Protein 6HAR (pdb70)

Solvent-accessible surface area: 12073 Å² total; per-residue (Å²): 2,12,43,36,100,53,2,123,116,37,61,12,29,19,3,0,1,0,14,58,78,65,9,4,0,1,0,0,0,20,32,88,65,4,0,0,0,0,1,9,0,58,58,118,200,2,50,0,52,0,3,9,20,27,20,136,73,132,105,58,52,20,33,76,15,89,20,60,75,30,46,104,24,107,149,45,66,143,122,71,10,42,21,0,0,0,0,0,24,2,70,56,74,4,93,78,52,92,76,0,29,59,14,68,51,5,107,50,71,24,60,58,55,28,107,7,42,0,0,1,0,0,11,35,76,51,196,46,79,76,67,14,58,71,6,45,2,5,72,0,28,6,20,59,63,72,62,0,113,77,10,3,106,87,119,27,37,124,6,4,4,0,0,2,37,45,115,15,37,76,3,0,2,8,25,0,0,0,0,0,0,16,6,133,47,41,0,12,0,0,0,3,8,0,75,20,6,10,130,154,77,90,4,0,0,0,2,34,0,82,60,11,45,106,43,1,143,87,12,44,72,84,32,112,180,38,29,71,65,147,41,80,51,16,34,0,1,0,17,36,78,67,52,41,29,24,84,116,117,45,110,8,25,89,28,14,31,0,11,1,52,31,32,177,0,21,13,76,48,75,136,114,0,71,84,74,16,73

Nearest PDB structures (foldseek):
  6bx8-assembly1_A  TM=1.001E+00  e=4.196E-43  Homo sapiens
  5tp0-assembly1_A  TM=9.978E-01  e=6.785E-43  Homo sapiens
  1h4w-assembly1_A  TM=9.993E-01  e=2.870E-42  Homo sapiens
  4wwy-assembly2_B  TM=9.985E-01  e=2.058E-40  Homo sapiens
  1z7k-assembly1_A  TM=9.973E-01  e=3.859E-38  Sus scrofa

Secondary structure (DSSP, 8-state):
-BS-EEPPTTS-TTEEEEESSSEEEEEEE-SSSEEEE-GGG--SS-EEEES-SBTT---S--EEEEEEEEEE-TT--TTT-TT--EEEEESSPPPPBTTB---BPPSSPPPTT-EEEEEES----SSS----SB-EEEEEEBPPHHHHHHHSTTT--TTEEEES-TTSS-B--TT-TT-EEEETTEEEEEEEE-SSSSBTTB-EEEEEGGGGHHHHHHHHHHT-/-GGGSPP---SB---EEEEEEETTTTEEEEEEE-SS---S--BSSHHHHHHHH-

Organism: Homo sapiens (NCBI:txid9606)

Foldseek 3Di:
DAQFAFDDQLPQQQKKFKDDPHTFEIWGAAFQWKIKFWLVPDDPWTWIKGLDFQQVDCPPPIDIFIFPDKAQDPPQDPVLRPRGMIMTTTPGTHDDDSRHDHFAADPDAFDFFFKKKAKFQAAHDLPDGDTGRGITIATWTWHDQVLVCVLPPPRADPFKTFIHDLQFRGAGAGSHGTTAIGTPRHGQWTFGDWDGTRDHSITTMTTGRVVCPVVVVVVVVVVD/DQLPDDWDLDDAQAFQWWWFRDPVVRAIDIDGNRPDDTGNRTGNDRVVSVVVRD

InterPro domains:
  IPR001254 Serine proteases, trypsin domain [PF00089] (28-243)
  IPR001254 Serine proteases, trypsin domain [PS50240] (28-248)
  IPR001254 Serine proteases, trypsin domain [SM00020] (27-243)
  IPR001254 Serine proteases, trypsin domain [cd00190] (28-246)
  IPR001314 Peptidase S1A, chymotrypsin family [PR00722] (53-68)
  IPR001314 Peptidase S1A, chymotrypsin family [PR00722] (107-121)
  IPR001314 Peptidase S1A, chymotrypsin family [PR00722] (197-209)
  IPR009003 Peptidase S1, PA clan [SSF50494] (25-248)
  IPR018114 Serine proteases, trypsin family, histidine active site [PS00134] (63-68)
  IPR050127 Serine Proteases (Peptidase S1 Family) [PTHR24264] (26-249)

B-factor: mean 19.93, std 8.16, range [8.81, 70.32]

Radius of gyration: 17.79 Å; Cα contacts (8 Å, |Δi|>4): 812; chains: 2; bounding box: 40×50×46 Å

Structure (mmCIF, N/CA/C/O backbone):
data_6HAR
#
_entry.id   6HAR
#
_cell.length_a   34.091
_cell.length_b   82.781
_cell.length_c   46.559
_cell.angle_alpha   90.00
_cell.angle_beta   93.63
_cell.angle_gamma   90.00
#
_symmetry.space_group_name_H-M   'P 1 21 1'
#
loop_
_entity.id
_entity.type
_entity.pdbx_description
1 polymer 'PRSS3 protein'
2 polymer 'Amyloid-beta A4 protein'
3 non-polymer 1,2-ETHANEDIOL
4 non-polymer 'CALCIUM ION'
5 water water
#
loop_
_atom_site.group_PDB
_atom_site.id
_atom_site.type_symbol
_atom_site.label_atom_id
_atom_site.label_alt_id
_atom_site.label_comp_id
_atom_site.label_asym_id
_atom_site.label_entity_id
_atom_site.label_seq_id
_atom_site.pdbx_PDB_ins_code
_atom_site.Cartn_x
_atom_site.Cartn_y
_atom_site.Cartn_z
_atom_site.occupancy
_atom_site.B_iso_or_equiv
_atom_site.auth_seq_id
_atom_site.auth_comp_id
_atom_site.auth_asym_id
_atom_site.auth_atom_id
_atom_site.pdbx_PDB_model_num
ATOM 1 N N . ILE A 1 1 ? 25.189 -16.934 -35.434 1.00 12.88 16 ILE A N 1
ATOM 2 C CA . ILE A 1 1 ? 26.448 -16.532 -36.055 1.00 13.48 16 ILE A CA 1
ATOM 3 C C . ILE A 1 1 ? 27.089 -17.755 -36.689 1.00 13.60 16 ILE A C 1
ATOM 4 O O . ILE A 1 1 ? 27.375 -18.732 -35.993 1.00 13.53 16 ILE A O 1
ATOM 9 N N . VAL A 1 2 ? 27.305 -17.703 -38.006 1.00 11.43 17 VAL A N 1
ATOM 10 C CA . VAL A 1 2 ? 27.963 -18.773 -38.747 1.00 12.74 17 VAL A CA 1
ATOM 11 C C . VAL A 1 2 ? 29.413 -18.358 -38.954 1.00 15.73 17 VAL A C 1
ATOM 12 O O . VAL A 1 2 ? 29.687 -17.232 -39.385 1.00 14.74 17 VAL A O 1
ATOM 16 N N . GLY A 1 3 ? 30.346 -19.254 -38.644 1.00 14.57 18 GLY A N 1
ATOM 17 C CA . GLY A 1 3 ? 31.736 -18.952 -38.920 1.00 14.24 18 GLY A CA 1
ATOM 18 C C . GLY A 1 3 ? 32.379 -18.020 -37.925 1.00 16.01 18 GLY A C 1
ATOM 19 O O . GLY A 1 3 ? 33.392 -17.392 -38.252 1.00 16.08 18 GLY A O 1
ATOM 20 N N . GLY A 1 4 ? 31.821 -17.911 -36.720 1.00 16.49 19 GLY A N 1
ATOM 21 C CA . GLY A 1 4 ? 32.370 -17.043 -35.698 1.00 15.04 19 GLY A CA 1
ATOM 22 C C . GLY A 1 4 ? 33.070 -17.792 -34.584 1.00 15.21 19 GLY A C 1
ATOM 23 O O . GLY A 1 4 ? 33.603 -18.885 -34.793 1.00 18.27 19 GLY A O 1
ATOM 24 N N . TYR A 1 5 ? 33.069 -17.208 -33.392 1.00 13.71 20 TYR A N 1
ATOM 25 C CA . TYR A 1 5 ? 33.763 -17.774 -32.248 1.00 12.83 20 TYR A CA 1
ATOM 26 C C . TYR A 1 5 ? 32.982 -17.399 -30.999 1.00 14.28 20 TYR A C 1
ATOM 27 O O . TYR A 1 5 ? 32.207 -16.442 -30.995 1.00 14.64 20 TYR A O 1
ATOM 36 N N . THR A 1 6 ? 33.185 -18.162 -29.936 1.00 14.96 21 THR A N 1
ATOM 37 C CA . THR A 1 6 ? 32.528 -17.841 -28.674 1.00 13.76 21 THR A CA 1
ATOM 38 C C . THR A 1 6 ? 33.141 -16.574 -28.087 1.00 15.51 21 THR A C 1
ATOM 39 O O . THR A 1 6 ? 34.357 -16.504 -27.871 1.00 17.60 21 THR A O 1
ATOM 43 N N . CYS A 1 7 ? 32.301 -15.569 -27.837 1.00 14.10 22 CYS A N 1
ATOM 44 C CA . CYS A 1 7 ? 32.784 -14.326 -27.260 1.00 15.55 22 CYS A CA 1
ATOM 45 C C . CYS A 1 7 ? 33.359 -14.591 -25.874 1.00 19.60 22 CYS A C 1
ATOM 46 O O . CYS A 1 7 ? 32.926 -15.499 -25.155 1.00 17.76 22 CYS A O 1
ATOM 49 N N . GLU A 1 8 ? 34.355 -13.794 -25.500 1.00 20.55 23 GLU A N 1
ATOM 50 C CA A GLU A 1 8 ? 34.835 -13.813 -24.128 0.59 21.75 23 GLU A CA 1
ATOM 51 C CA B GLU A 1 8 ? 34.830 -13.829 -24.126 0.41 22.13 23 GLU A CA 1
ATOM 52 C C . GLU A 1 8 ? 33.691 -13.438 -23.192 1.00 20.08 23 GLU A C 1
ATOM 53 O O . GLU A 1 8 ? 32.959 -12.481 -23.452 1.00 20.71 23 GLU A O 1
ATOM 64 N N A GLU A 1 9 ? 33.543 -14.193 -22.107 0.41 22.67 24 GLU A N 1
ATOM 65 N N B GLU A 1 9 ? 33.533 -14.202 -22.108 0.59 22.89 24 GLU A N 1
ATOM 66 C CA A GLU A 1 9 ? 32.377 -14.067 -21.237 0.41 21.69 24 GLU A CA 1
ATOM 67 C CA B GLU A 1 9 ? 32.367 -14.061 -21.239 0.59 21.25 24 GLU A CA 1
ATOM 68 C C A GLU A 1 9 ? 32.224 -12.645 -20.703 0.41 19.71 24 GLU A C 1
ATOM 69 C C B GLU A 1 9 ? 32.227 -12.637 -20.716 0.59 19.19 24 GLU A C 1
ATOM 70 O O A GLU A 1 9 ? 33.146 -12.097 -20.091 0.41 22.73 24 GLU A O 1
ATOM 71 O O B GLU A 1 9 ? 33.156 -12.080 -20.125 0.59 23.31 24 GLU A O 1
ATOM 82 N N . ASN A 1 10 ? 31.050 -12.054 -20.943 1.00 18.63 25 ASN A N 1
ATOM 83 C CA . ASN A 1 10 ? 30.689 -10.710 -20.472 1.00 18.58 25 ASN A CA 1
ATOM 84 C C . ASN A 1 10 ? 31.539 -9.593 -21.082 1.00 20.12 25 ASN A C 1
ATOM 85 O O . ASN A 1 10 ? 31.554 -8.469 -20.566 1.00 19.31 25 ASN A O 1
ATOM 90 N N . SER A 1 11 ? 32.224 -9.860 -22.193 1.00 15.32 26 SER A N 1
ATOM 91 C CA . SER A 1 11 ? 33.058 -8.845 -22.824 1.00 17.05 26 SER A CA 1
ATOM 92 C C . SER A 1 11 ? 32.279 -7.945 -23.777 1.00 14.00 26 SER A C 1
ATOM 93 O O . SER A 1 11 ? 32.837 -6.956 -24.274 1.00 16.97 26 SER A O 1
ATOM 96 N N . LEU A 1 12 ? 31.011 -8.261 -24.041 1.00 15.56 27 LEU A N 1
ATOM 97 C CA . LEU A 1 12 ? 30.105 -7.397 -24.796 1.00 13.65 27 LEU A CA 1
ATOM 98 C C . LEU A 1 12 ? 28.957 -7.016 -23.864 1.00 13.79 27 LEU A C 1
ATOM 99 O O . LEU A 1 12 ? 27.834 -7.526 -24.001 1.00 16.47 27 LEU A O 1
ATOM 104 N N . PRO A 1 13 ? 29.208 -6.142 -22.881 1.00 14.69 28 PRO A N 1
ATOM 105 C CA . PRO A 1 13 ? 28.196 -5.899 -21.837 1.00 13.81 28 PRO A CA 1
ATOM 106 C C . PRO A 1 13 ? 26.957 -5.174 -22.330 1.00 11.42 28 PRO A C 1
ATOM 107 O O . PRO A 1 13 ? 25.983 -5.061 -21.569 1.00 13.89 28 PRO A O 1
ATOM 111 N N . TYR A 1 14 ? 26.969 -4.689 -23.575 1.00 11.20 29 TYR A N 1
ATOM 112 C CA . TYR A 1 14 ? 25.801 -4.076 -24.190 1.00 12.33 29 TYR A CA 1
ATOM 113 C C . TYR A 1 14 ? 24.874 -5.089 -24.851 1.00 12.21 29 TYR A C 1
ATOM 114 O O . TYR A 1 14 ? 23.772 -4.717 -25.251 1.00 13.03 29 TYR A O 1
ATOM 123 N N . GLN A 1 15 ? 25.284 -6.348 -24.976 1.00 11.29 30 GLN A N 1
ATOM 124 C CA . GLN A 1 15 ? 24.454 -7.333 -25.657 1.00 11.44 30 GLN A CA 1
ATOM 125 C C . GLN A 1 15 ? 23.339 -7.779 -24.726 1.00 12.76 30 GLN A C 1
ATOM 126 O O . GLN A 1 15 ? 23.599 -8.172 -23.587 1.00 14.39 30 GLN A O 1
ATOM 132 N N . VAL A 1 16 ? 22.101 -7.743 -25.212 1.00 11.46 31 VAL A N 1
ATOM 133 C CA . VAL A 1 16 ? 21.004 -8.297 -24.435 1.00 13.26 31 VAL A CA 1
ATOM 134 C C . VAL A 1 16 ? 20.320 -9.417 -25.201 1.00 10.78 31 VAL A C 1
ATOM 135 O O . VAL A 1 16 ? 20.466 -9.571 -26.418 1.00 12.34 31 VAL A O 1
ATOM 139 N N . SER A 1 17 ? 19.605 -10.236 -24.441 1.00 12.95 32 SER A N 1
ATOM 140 C CA . SER A 1 17 ? 18.751 -11.290 -24.964 1.00 12.16 32 SER A CA 1
ATOM 141 C C . SER A 1 17 ? 17.304 -10.868 -24.763 1.00 13.99 32 SER A C 1
ATOM 142 O O . SER A 1 17 ? 16.943 -10.373 -23.688 1.00 14.97 32 SER A O 1
ATOM 145 N N . LEU A 1 18 ? 16.487 -11.037 -25.796 1.00 11.65 33 LEU A N 1
ATOM 146 C CA . LEU A 1 18 ? 15.049 -10.839 -25.679 1.00 13.33 33 LEU A CA 1
ATOM 147 C C . LEU A 1 18 ? 14.393 -12.204 -25.504 1.00 18.65 33 LEU A C 1
ATOM 148 O O . LEU A 1 18 ? 14.622 -13.114 -26.308 1.00 14.47 33 LEU A O 1
ATOM 153 N N . ASN A 1 19 ? 13.589 -12.345 -24.450 1.00 13.43 34 ASN A N 1
ATOM 154 C CA . ASN A 1 19 ? 13.087 -13.646 -24.023 1.00 13.02 34 ASN A CA 1
ATOM 155 C C . ASN A 1 19 ? 11.579 -13.569 -23.837 1.00 16.58 34 ASN A C 1
ATOM 156 O O . ASN A 1 19 ? 11.078 -12.663 -23.162 1.00 17.73 34 ASN A O 1
ATOM 161 N N . SER A 1 20 ? 10.858 -14.516 -24.427 1.00 16.35 37 SER A N 1
ATOM 162 C CA . SER A 1 20 ? 9.419 -14.643 -24.206 1.00 17.17 37 SER A CA 1
ATOM 163 C C . SER A 1 20 ? 9.054 -16.091 -23.904 1.00 27.11 37 SER A C 1
ATOM 164 O O . SER A 1 20 ? 8.149 -16.675 -24.499 1.00 39.08 37 SER A O 1
ATOM 167 N N . GLY A 1 21 ? 9.755 -16.679 -22.934 1.00 26.61 38 GLY A N 1
ATOM 168 C CA . GLY A 1 21 ? 9.747 -18.098 -22.689 1.00 27.76 38 GLY A CA 1
ATOM 169 C C . GLY A 1 21 ? 10.962 -18.798 -23.263 1.00 28.47 38 GLY A C 1
ATOM 170 O O . GLY A 1 21 ? 11.381 -19.835 -22.737 1.00 33.62 38 GLY A O 1
ATOM 171 N N . SER A 1 22 ? 11.526 -18.250 -24.338 1.00 21.61 39 SER A N 1
ATOM 172 C CA . SER A 1 22 ? 12.809 -18.676 -24.866 1.00 21.86 39 SER A CA 1
ATOM 173 C C . SER A 1 22 ? 13.460 -17.463 -25.510 1.00 15.96 39 SER A C 1
ATOM 174 O O . SER A 1 22 ? 12.802 -16.454 -25.784 1.00 16.39 39 SER A O 1
ATOM 177 N N . HIS A 1 23 ? 14.768 -17.555 -25.709 1.00 16.10 40 HIS A N 1
ATOM 178 C CA . HIS A 1 23 ? 15.489 -16.493 -26.390 1.00 15.40 40 HIS A CA 1
ATOM 179 C C . HIS A 1 23 ? 15.057 -16.475 -27.852 1.00 17.07 40 HIS A C 1
ATOM 180 O O . HIS A 1 23 ? 15.125 -17.497 -28.538 1.00 16.95 40 HIS A O 1
ATOM 187 N N . PHE A 1 24 ? 14.601 -15.322 -28.333 1.00 13.47 41 PHE A N 1
ATOM 188 C CA . PHE A 1 24 ? 14.153 -15.236 -29.717 1.00 14.35 41 PHE A CA 1
ATOM 189 C C . PHE A 1 24 ? 14.829 -14.154 -30.535 1.00 14.95 41 PHE A C 1
ATOM 190 O O . PHE A 1 24 ? 14.735 -14.205 -31.765 1.00 15.34 41 PHE A O 1
ATOM 198 N N . CYS A 1 25 ? 15.507 -13.193 -29.911 1.00 12.10 42 CYS A N 1
ATOM 199 C CA . CYS A 1 25 ? 16.140 -12.101 -30.634 1.00 12.26 42 CYS A CA 1
ATOM 200 C C . CYS A 1 25 ? 17.173 -11.475 -29.715 1.00 12.29 42 CYS A C 1
ATOM 201 O O . CYS A 1 25 ? 17.102 -11.616 -28.492 1.00 13.27 42 CYS A O 1
ATOM 204 N N . GLY A 1 26 ? 18.118 -10.761 -30.325 1.00 9.53 43 GLY A N 1
ATOM 205 C CA . GLY A 1 26 ? 19.070 -9.956 -29.588 1.00 12.12 43 GLY A CA 1
ATOM 206 C C . GLY A 1 26 ? 18.627 -8.506 -29.467 1.00 13.56 43 GLY A C 1
ATOM 207 O O . GLY A 1 26 ? 17.574 -8.098 -29.952 1.00 12.39 43 GLY A O 1
ATOM 208 N N . GLY A 1 27 ? 19.468 -7.724 -28.802 1.00 12.59 44 GLY A N 1
ATOM 209 C CA . GLY A 1 27 ? 19.244 -6.299 -28.639 1.00 8.81 44 GLY A CA 1
ATOM 210 C C . GLY A 1 27 ? 20.509 -5.665 -28.105 1.00 10.97 44 GLY A C 1
ATOM 211 O O . GLY A 1 27 ? 21.470 -6.353 -27.753 1.00 12.64 44 GLY A O 1
ATOM 212 N N . SER A 1 28 ? 20.500 -4.335 -28.044 1.00 11.49 45 SER A N 1
ATOM 213 C CA . SER A 1 28 ? 21.646 -3.575 -27.551 1.00 11.73 45 SER A CA 1
ATOM 214 C C . SER A 1 28 ? 21.174 -2.569 -26.510 1.00 9.75 45 SER A C 1
ATOM 215 O O . SER A 1 28 ? 20.224 -1.820 -26.759 1.00 11.48 45 SER A O 1
ATOM 218 N N . LEU A 1 29 ? 21.849 -2.516 -25.363 1.00 10.40 46 LEU A N 1
ATOM 219 C CA . LEU A 1 29 ? 21.496 -1.538 -24.341 1.00 10.52 46 LEU A CA 1
ATOM 220 C C . LEU A 1 29 ? 22.108 -0.185 -24.716 1.00 11.29 46 LEU A C 1
ATOM 221 O O . LEU A 1 29 ? 23.333 -0.059 -24.816 1.00 12.47 46 LEU A O 1
ATOM 226 N N . ILE A 1 30 ? 21.266 0.830 -24.922 1.00 11.47 47 ILE A N 1
ATOM 227 C CA . ILE A 1 30 ? 21.754 2.154 -25.307 1.00 12.42 47 ILE A CA 1
ATOM 228 C C . ILE A 1 30 ? 21.615 3.204 -24.215 1.00 14.36 47 ILE A C 1
ATOM 229 O O . ILE A 1 30 ? 22.242 4.273 -24.319 1.00 18.08 47 ILE A O 1
ATOM 234 N N . SER A 1 31 ? 20.848 2.935 -23.169 1.00 13.37 48 SER A N 1
ATOM 235 C CA . SER A 1 31 ? 20.809 3.781 -21.989 1.00 14.24 48 SER A CA 1
ATOM 236 C C . SER A 1 31 ? 20.370 2.892 -20.838 1.00 16.50 48 SER A C 1
ATOM 237 O O . SER A 1 31 ? 20.066 1.712 -21.030 1.00 17.82 48 SER A O 1
ATOM 240 N N . GLU A 1 32 ? 20.319 3.459 -19.637 1.00 16.34 49 GLU A N 1
ATOM 241 C CA . GLU A 1 32 ? 19.914 2.650 -18.489 1.00 16.78 49 GLU A CA 1
ATOM 242 C C . GLU A 1 32 ? 18.511 2.091 -18.659 1.00 16.65 49 GLU A C 1
ATOM 243 O O . GLU A 1 32 ? 18.201 1.027 -18.119 1.00 18.90 49 GLU A O 1
ATOM 249 N N . GLN A 1 33 ? 17.657 2.766 -19.426 1.00 14.03 50 GLN A N 1
ATOM 250 C CA . GLN A 1 33 ? 16.269 2.353 -19.534 1.00 17.04 50 GLN A CA 1
ATOM 251 C C . GLN A 1 33 ? 15.859 1.836 -20.904 1.00 16.36 50 GLN A C 1
ATOM 252 O O . GLN A 1 33 ? 14.716 1.395 -21.043 1.00 15.42 50 GLN A O 1
ATOM 258 N N . TRP A 1 34 ? 16.726 1.885 -21.920 1.00 13.80 51 TRP A N 1
ATOM 259 C CA . TRP A 1 34 ? 16.286 1.619 -23.286 1.00 11.94 51 TRP A CA 1
ATOM 260 C C . TRP A 1 34 ? 17.197 0.650 -24.027 1.00 12.26 51 TRP A C 1
ATOM 261 O O . TRP A 1 34 ? 18.428 0.732 -23.945 1.00 11.68 51 TRP A O 1
ATOM 272 N N . VAL A 1 35 ? 16.568 -0.223 -24.812 1.00 11.32 52 VAL A N 1
ATOM 273 C CA . VAL A 1 35 ? 17.241 -1.220 -25.633 1.00 11.14 52 VAL A CA 1
ATOM 274 C C . VAL A 1 35 ? 16.800 -1.014 -27.078 1.00 11.23 52 VAL A C 1
ATOM 275 O O . VAL A 1 35 ? 15.634 -0.694 -27.336 1.00 13.68 52 VAL A O 1
ATOM 279 N N A VAL A 1 36 ? 17.752 -1.162 -28.021 0.59 10.92 53 VAL A N 1
ATOM 280 N N B VAL A 1 36 ? 17.719 -1.187 -28.019 0.41 11.64 53 VAL A N 1
ATOM 281 C CA A VAL A 1 36 ? 17.484 -1.136 -29.461 0.59 12.49 53 VAL A CA 1
ATOM 282 C CA B VAL A 1 36 ? 17.379 -1.118 -29.434 0.41 12.72 53 VAL A CA 1
ATOM 283 C C A VAL A 1 36 ? 17.436 -2.569 -29.975 0.59 14.57 53 VAL A C 1
ATOM 284 C C B VAL A 1 36 ? 17.465 -2.516 -30.034 0.41 14.14 53 VAL A C 1
ATOM 285 O O A VAL A 1 36 ? 18.287 -3.396 -29.623 0.59 12.08 53 VAL A O 1
ATOM 286 O O B VAL A 1 36 ? 18.413 -3.267 -29.774 0.41 11.89 53 VAL A O 1
ATOM 293 N N . SER A 1 37 ? 16.458 -2.867 -30.828 1.00 10.74 54 SER A N 1
ATOM 294 C CA . SER A 1 37 ? 16.362 -4.186 -31.448 1.00 12.83 54 SER A CA 1
ATOM 295 C C . SER A 1 37 ? 15.776 -3.995 -32.844 1.00 11.63 54 SER A C 1
ATOM 296 O O . SER A 1 37 ? 15.746 -2.881 -33.366 1.00 10.83 54 SER A O 1
ATOM 299 N N . ALA A 1 38 ? 15.325 -5.090 -33.461 1.00 12.88 55 ALA A N 1
ATOM 300 C CA . ALA A 1 38 ? 14.721 -5.067 -34.787 1.00 11.54 55 ALA A CA 1
ATOM 301 C C . ALA A 1 38 ? 13.205 -5.045 -34.638 1.00 12.43 55 ALA A C 1
ATOM 302 O O . ALA A 1 38 ? 12.660 -5.692 -33.743 1.00 13.06 55 ALA A O 1
ATOM 304 N N . ALA A 1 39 ? 12.532 -4.290 -35.518 1.00 12.84 56 ALA A N 1
ATOM 305 C CA . ALA A 1 39 ? 11.071 -4.252 -35.489 1.00 13.93 56 ALA A CA 1
ATOM 306 C C . ALA A 1 39 ? 10.461 -5.618 -35.772 1.00 14.28 56 ALA A C 1
ATOM 307 O O . ALA A 1 39 ? 9.391 -5.941 -35.241 1.00 14.79 56 ALA A O 1
ATOM 309 N N . HIS A 1 40 ? 11.110 -6.437 -36.600 1.00 13.42 57 HIS A N 1
ATOM 310 C CA . HIS A 1 40 ? 10.529 -7.754 -36.853 1.00 15.12 57 HIS A CA 1
ATOM 311 C C . HIS A 1 40 ? 10.625 -8.691 -35.650 1.00 15.89 57 HIS A C 1
ATOM 312 O O . HIS A 1 40 ? 10.006 -9.758 -35.674 1.00 17.05 57 HIS A O 1
ATOM 319 N N . CYS A 1 41 ? 11.368 -8.316 -34.606 1.00 13.43 58 CYS A N 1
ATOM 320 C CA . CYS A 1 41 ? 11.396 -9.037 -33.335 1.00 11.78 58 CYS A CA 1
ATOM 321 C C . CYS A 1 41 ? 10.259 -8.664 -32.397 1.00 13.08 58 CYS A C 1
ATOM 322 O O . CYS A 1 41 ? 10.274 -9.107 -31.245 1.00 14.42 58 CYS A O 1
ATOM 325 N N . TYR A 1 42 ? 9.296 -7.865 -32.844 1.00 15.13 59 TYR A N 1
ATOM 326 C CA . TYR A 1 42 ? 8.242 -7.406 -31.948 1.00 15.74 59 TYR A CA 1
ATOM 327 C C . TYR A 1 42 ? 7.456 -8.571 -31.362 1.00 12.70 59 TYR A C 1
ATOM 328 O O . TYR A 1 42 ? 7.023 -9.473 -32.090 1.00 14.60 59 TYR A O 1
ATOM 337 N N . LYS A 1 43 ? 7.244 -8.517 -30.043 1.00 12.87 60 LYS A N 1
ATOM 338 C CA . LYS A 1 43 ? 6.220 -9.286 -29.350 1.00 14.17 60 LYS A CA 1
ATOM 339 C C . LYS A 1 43 ? 5.539 -8.342 -28.369 1.00 13.10 60 LYS A C 1
ATOM 340 O O . LYS A 1 43 ? 6.118 -7.335 -27.960 1.00 16.08 60 LYS A O 1
ATOM 346 N N . THR A 1 44 ? 4.305 -8.677 -27.979 1.00 14.47 61 THR A N 1
ATOM 347 C CA . THR A 1 44 ? 3.562 -7.792 -27.086 1.00 14.56 61 THR A CA 1
ATOM 348 C C . THR A 1 44 ? 4.107 -7.806 -25.667 1.00 17.93 61 THR A C 1
ATOM 349 O O . THR A 1 44 ? 3.836 -6.873 -24.902 1.00 21.07 61 THR A O 1
ATOM 353 N N . ARG A 1 45 ? 4.861 -8.836 -25.298 1.00 14.91 62 ARG A N 1
ATOM 354 C CA . ARG A 1 45 ? 5.456 -8.932 -23.970 1.00 15.77 62 ARG A CA 1
ATOM 355 C C . ARG A 1 45 ? 6.850 -9.520 -24.140 1.00 15.12 62 ARG A C 1
ATOM 356 O O . ARG A 1 45 ? 7.015 -10.536 -24.825 1.00 17.72 62 ARG A O 1
ATOM 364 N N . ILE A 1 46 ? 7.852 -8.887 -23.526 1.00 14.54 63 ILE A N 1
ATOM 365 C CA . ILE A 1 46 ? 9.248 -9.294 -23.681 1.00 13.63 63 ILE A CA 1
ATOM 366 C C . ILE A 1 46 ? 9.942 -9.146 -22.342 1.00 15.60 63 ILE A C 1
ATOM 367 O O . ILE A 1 46 ? 9.808 -8.109 -21.687 1.00 16.36 63 ILE A O 1
ATOM 372 N N . GLN A 1 47 ? 10.692 -10.168 -21.940 1.00 13.84 64 GLN A N 1
ATOM 373 C CA . GLN A 1 47 ? 11.611 -10.045 -20.818 1.00 14.64 64 GLN A CA 1
ATOM 374 C C . GLN A 1 47 ? 13.002 -9.783 -21.375 1.00 17.43 64 GLN A C 1
ATOM 375 O O . GLN A 1 47 ? 13.479 -10.528 -22.240 1.00 16.39 64 GLN A O 1
ATOM 381 N N . VAL A 1 48 ? 13.641 -8.717 -20.904 1.00 13.53 65 VAL A N 1
ATOM 382 C CA . VAL A 1 48 ? 14.999 -8.395 -21.329 1.00 13.35 65 VAL A CA 1
ATOM 383 C C . VAL A 1 48 ? 15.974 -9.040 -20.357 1.00 13.64 65 VAL A C 1
ATOM 384 O O . VAL A 1 48 ? 15.812 -8.937 -19.136 1.00 13.61 65 VAL A O 1
ATOM 388 N N . ARG A 1 49 ? 16.970 -9.731 -20.895 1.00 13.82 66 ARG A N 1
ATOM 389 C CA . ARG A 1 49 ? 17.965 -10.411 -20.080 1.00 13.87 66 ARG A CA 1
ATOM 390 C C . ARG A 1 49 ? 19.316 -9.798 -20.407 1.00 13.68 66 ARG A C 1
ATOM 391 O O . ARG A 1 49 ? 19.808 -9.910 -21.536 1.00 13.98 66 ARG A O 1
ATOM 399 N N . LEU A 1 50 ? 19.878 -9.106 -19.433 1.00 12.22 67 LEU A N 1
ATOM 400 C CA . LEU A 1 50 ? 21.156 -8.433 -19.541 1.00 12.89 67 LEU A CA 1
ATOM 401 C C . LEU A 1 50 ? 22.202 -9.208 -18.751 1.00 16.11 67 LEU A C 1
ATOM 402 O O . LEU A 1 50 ? 21.893 -9.975 -17.827 1.00 15.03 67 LEU A O 1
ATOM 407 N N . GLY A 1 51 ? 23.459 -8.989 -19.118 1.00 14.63 69 GLY A N 1
ATOM 408 C CA . GLY A 1 51 ? 24.553 -9.652 -18.441 1.00 13.04 69 GLY A CA 1
ATOM 409 C C . GLY A 1 51 ? 24.711 -11.107 -18.802 1.00 15.61 69 GLY A C 1
ATOM 410 O O . GLY A 1 51 ? 25.419 -11.832 -18.096 1.00 15.91 69 GLY A O 1
ATOM 411 N N . GLU A 1 52 ? 24.095 -11.548 -19.898 1.00 15.15 70 GLU A N 1
ATOM 412 C CA . GLU A 1 52 ? 24.083 -12.957 -20.261 1.00 14.30 70 GLU A CA 1
ATOM 413 C C .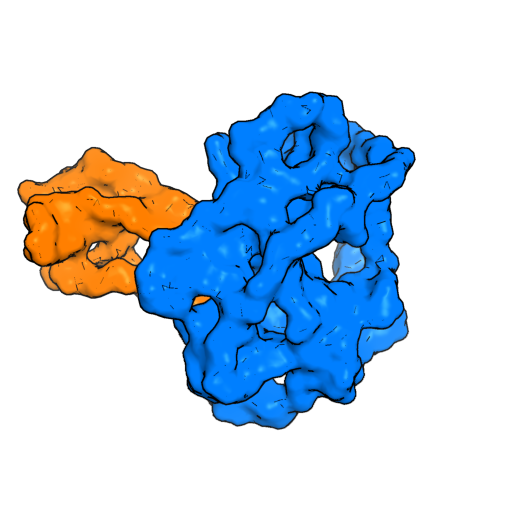 GLU A 1 52 ? 25.364 -13.376 -20.960 1.00 17.14 70 GLU A C 1
ATOM 414 O O . GLU A 1 52 ? 25.981 -12.610 -21.706 1.00 18.83 70 GLU A O 1
ATOM 420 N N . HIS A 1 53 ? 25.763 -14.616 -20.711 1.00 18.45 71 HIS A N 1
ATOM 421 C CA . HIS A 1 53 ? 26.680 -15.302 -21.608 1.00 17.38 71 HIS A CA 1
ATOM 422 C C . HIS A 1 53 ? 26.091 -16.617 -22.075 1.00 18.95 71 HIS A C 1
ATOM 423 O O . HIS A 1 53 ? 25.894 -16.811 -23.284 1.00 16.27 71 HIS A O 1
ATO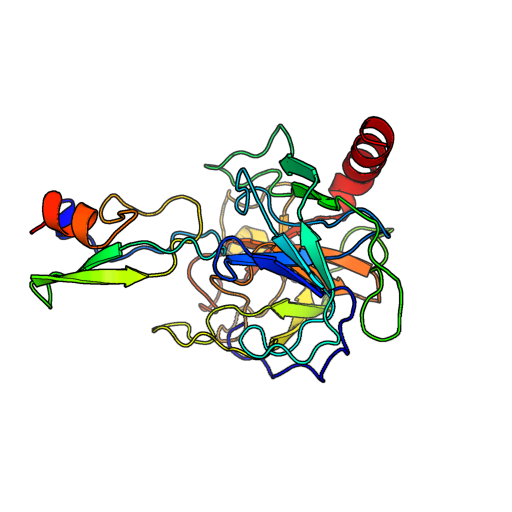M 430 N N . ASN A 1 54 ? 25.783 -17.524 -21.152 1.00 15.51 72 ASN A N 1
ATOM 431 C CA . ASN A 1 54 ? 25.085 -18.764 -21.460 1.00 17.61 72 ASN A CA 1
ATOM 432 C C . ASN A 1 54 ? 23.604 -18.553 -21.149 1.00 19.72 72 ASN A C 1
ATOM 433 O O . ASN A 1 54 ? 23.223 -18.376 -19.984 1.00 17.40 72 ASN A O 1
ATOM 438 N N . ILE A 1 55 ? 22.765 -18.566 -22.189 1.00 19.39 73 ILE A N 1
ATOM 439 C CA . ILE A 1 55 ? 21.344 -18.296 -21.986 1.00 16.27 73 ILE A CA 1
ATOM 440 C C . ILE A 1 55 ? 20.616 -19.429 -21.291 1.00 19.01 73 ILE A C 1
ATOM 441 O O . ILE A 1 55 ? 19.472 -19.241 -20.872 1.00 19.92 73 ILE A O 1
ATOM 446 N N . LYS A 1 56 ? 21.239 -20.600 -21.166 1.00 18.11 74 LYS A N 1
ATOM 447 C CA . LYS A 1 56 ? 20.592 -21.735 -20.519 1.00 22.30 74 LYS A CA 1
ATOM 448 C C . LYS A 1 56 ? 21.013 -21.938 -19.072 1.00 27.49 74 LYS A C 1
ATOM 449 O O . LYS A 1 56 ? 20.445 -22.803 -18.403 1.00 27.00 74 LYS A O 1
ATOM 455 N N . VAL A 1 57 ? 21.990 -21.181 -18.580 1.00 22.46 75 VAL A N 1
ATOM 456 C CA . VAL A 1 57 ? 22.540 -21.364 -17.242 1.00 23.70 75 VAL A CA 1
ATOM 457 C C . VAL A 1 57 ? 22.342 -20.064 -16.478 1.00 22.22 75 VAL A C 1
ATOM 458 O O . VAL A 1 57 ? 22.833 -19.009 -16.897 1.00 21.83 75 VAL A O 1
ATOM 462 N N . LEU A 1 58 ? 21.622 -20.138 -15.366 1.00 24.99 76 LEU A N 1
ATOM 463 C CA . LEU A 1 58 ? 21.393 -18.976 -14.516 1.00 31.41 76 LEU A CA 1
ATOM 464 C C . LEU A 1 58 ? 22.578 -18.876 -13.567 1.00 33.05 76 LEU A C 1
ATOM 465 O O . LEU A 1 58 ? 22.611 -19.537 -12.528 1.00 35.53 76 LEU A O 1
ATOM 470 N N . GLU A 1 59 ? 23.570 -18.062 -13.930 1.00 28.53 77 GLU A N 1
ATOM 471 C CA A GLU A 1 59 ? 24.716 -17.874 -13.047 0.57 37.01 77 GLU A CA 1
ATOM 472 C CA B GLU A 1 59 ? 24.715 -17.879 -13.044 0.43 36.74 77 GLU A CA 1
ATOM 473 C C . GLU A 1 59 ? 24.358 -17.014 -11.841 1.00 37.78 77 GLU A C 1
ATOM 474 O O . GLU A 1 59 ? 24.897 -17.225 -10.746 1.00 41.36 77 GLU A O 1
ATOM 485 N N . GLY A 1 60 ? 23.448 -16.055 -12.015 1.00 34.81 78 GLY A N 1
ATOM 486 C CA . GLY A 1 60 ? 23.050 -15.140 -10.964 1.00 34.05 78 GLY A CA 1
ATOM 487 C C . GLY A 1 60 ? 23.563 -13.727 -11.142 1.00 36.29 78 GLY A C 1
ATOM 488 O O . GLY A 1 60 ? 23.125 -12.830 -10.408 1.00 37.92 78 GLY A O 1
ATOM 489 N N . ASN A 1 61 ? 24.476 -13.500 -12.088 1.00 34.05 79 ASN A N 1
ATOM 490 C CA . ASN A 1 61 ? 24.982 -12.171 -12.397 1.00 38.18 79 ASN A CA 1
ATOM 491 C C . ASN A 1 61 ? 24.258 -11.520 -13.576 1.00 29.69 79 ASN A C 1
ATOM 492 O O . ASN A 1 61 ? 24.693 -10.471 -14.061 1.00 26.77 79 ASN A O 1
ATOM 497 N N . GLU A 1 62 ? 23.177 -12.130 -14.055 1.00 23.70 80 GLU A N 1
ATOM 498 C CA . GLU A 1 62 ? 22.296 -11.529 -15.037 1.00 20.95 80 GLU A CA 1
ATOM 499 C C . GLU A 1 62 ? 21.342 -10.557 -14.350 1.00 19.79 80 GLU A C 1
ATOM 500 O O . GLU A 1 62 ? 21.191 -10.553 -13.129 1.00 22.11 80 GLU A O 1
ATOM 506 N N . GLN A 1 63 ? 20.700 -9.719 -15.155 1.00 14.83 81 GLN A N 1
ATOM 507 C CA . GLN A 1 63 ? 19.589 -8.885 -14.715 1.00 15.24 81 GLN A CA 1
ATOM 508 C C . GLN A 1 63 ? 18.436 -9.181 -15.657 1.00 14.16 81 GLN A C 1
ATOM 509 O O . GLN A 1 63 ? 18.545 -8.925 -16.860 1.00 13.96 81 GLN A O 1
ATOM 515 N N . PHE A 1 64 ? 17.360 -9.750 -15.123 1.00 15.21 82 PHE A N 1
ATOM 516 C CA . PHE A 1 64 ? 16.157 -10.020 -15.908 1.00 17.23 82 PHE A CA 1
ATOM 517 C C . PHE A 1 64 ? 15.171 -8.891 -15.624 1.00 16.40 82 PHE A C 1
ATOM 518 O O . PHE A 1 64 ? 14.765 -8.701 -14.471 1.00 18.86 82 PHE A O 1
ATOM 526 N N . ILE A 1 65 ? 14.780 -8.151 -16.667 1.00 14.53 83 ILE A N 1
ATOM 527 C CA . ILE A 1 65 ? 13.917 -6.983 -16.493 1.00 15.93 83 ILE A CA 1
ATOM 528 C C . ILE A 1 65 ? 12.824 -7.021 -17.555 1.00 14.61 83 ILE A C 1
ATOM 529 O O . ILE A 1 65 ? 13.122 -7.107 -18.756 1.00 14.55 83 ILE A O 1
ATOM 534 N N . ASN A 1 66 ? 11.562 -6.973 -17.121 1.00 16.01 84 ASN A N 1
ATOM 535 C CA . ASN A 1 66 ? 10.459 -6.980 -18.074 1.00 18.31 84 ASN A CA 1
ATOM 536 C C . ASN A 1 66 ? 10.394 -5.663 -18.837 1.00 20.13 84 ASN A C 1
ATOM 537 O O . ASN A 1 66 ? 10.708 -4.596 -18.306 1.00 22.23 84 ASN A O 1
ATOM 542 N N . ALA A 1 67 ? 9.985 -5.747 -20.102 1.00 18.42 85 ALA A N 1
ATOM 543 C CA . ALA A 1 67 ? 9.809 -4.550 -20.914 1.00 16.43 85 ALA A CA 1
ATOM 544 C C . ALA A 1 67 ? 8.528 -3.839 -20.497 1.00 18.91 85 ALA A C 1
ATOM 545 O O . ALA A 1 67 ? 7.473 -4.467 -20.367 1.00 25.56 85 ALA A O 1
ATOM 547 N N . ALA A 1 68 ? 8.623 -2.527 -20.279 1.00 16.81 86 ALA A N 1
ATOM 548 C CA . ALA A 1 68 ? 7.449 -1.715 -19.995 1.00 15.41 86 ALA A CA 1
ATOM 549 C C . ALA A 1 68 ? 6.837 -1.138 -21.260 1.00 14.26 86 ALA A C 1
ATOM 550 O O . ALA A 1 68 ? 5.615 -0.948 -21.318 1.00 19.79 86 ALA A O 1
ATOM 552 N N . LYS A 1 69 ? 7.659 -0.839 -22.260 1.00 15.82 87 LYS A N 1
ATOM 553 C CA . LYS A 1 69 ? 7.181 -0.337 -23.541 1.00 18.34 87 LYS A CA 1
ATOM 554 C C . LYS A 1 69 ? 7.928 -1.063 -24.644 1.00 18.43 87 LYS A C 1
ATOM 555 O O . LYS A 1 69 ? 9.117 -1.362 -24.506 1.00 16.13 87 LYS A O 1
ATOM 561 N N . ILE A 1 70 ? 7.225 -1.375 -25.729 1.00 15.20 88 ILE A N 1
ATOM 562 C CA . ILE A 1 70 ? 7.815 -2.053 -26.876 1.00 15.36 88 ILE A CA 1
ATOM 563 C C . ILE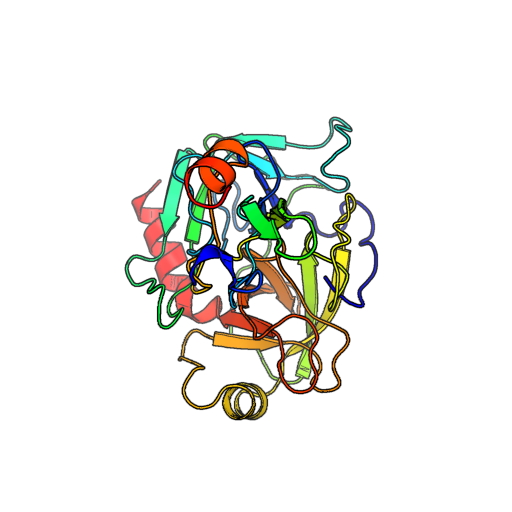 A 1 70 ? 7.313 -1.296 -28.095 1.00 14.21 88 ILE A C 1
ATOM 564 O O . ILE A 1 70 ? 6.113 -1.325 -28.393 1.00 15.91 88 ILE A O 1
ATOM 569 N N . ILE A 1 71 ? 8.209 -0.576 -28.767 1.00 15.00 89 ILE A N 1
ATOM 570 C CA . ILE A 1 71 ? 7.820 0.399 -29.785 1.00 16.86 89 ILE A CA 1
ATOM 571 C C . ILE A 1 71 ? 8.560 0.090 -31.082 1.00 15.54 89 ILE A C 1
ATOM 572 O O . ILE A 1 71 ? 9.746 0.414 -31.216 1.00 14.84 89 ILE A O 1
ATOM 577 N N . ARG A 1 72 ? 7.867 -0.517 -32.042 1.00 14.38 90 ARG A N 1
ATOM 578 C CA . ARG A 1 72 ? 8.416 -0.641 -33.386 1.00 15.19 90 ARG A CA 1
ATOM 579 C C . ARG A 1 72 ? 8.446 0.722 -34.058 1.00 14.87 90 ARG A C 1
ATOM 580 O O . ARG A 1 72 ? 7.600 1.586 -33.796 1.00 18.21 90 ARG A O 1
ATOM 588 N N . HIS A 1 73 ? 9.407 0.910 -34.960 1.00 15.91 91 HIS A N 1
ATOM 589 C CA . HIS A 1 73 ? 9.345 2.088 -35.810 1.00 15.17 91 HIS A CA 1
ATOM 590 C C . HIS A 1 73 ? 7.989 2.092 -36.508 1.00 15.85 91 HIS A C 1
ATOM 591 O O . HIS A 1 73 ? 7.571 1.054 -37.038 1.00 18.24 91 HIS A O 1
ATOM 598 N N . PRO A 1 74 ? 7.259 3.206 -36.486 1.00 17.39 92 PRO A N 1
ATOM 599 C CA . PRO A 1 74 ? 5.897 3.204 -37.038 1.00 18.77 92 PRO A CA 1
ATOM 600 C C . PRO A 1 74 ? 5.857 2.959 -38.526 1.00 22.30 92 PRO A C 1
ATOM 601 O O . PRO A 1 74 ? 4.800 2.578 -39.052 1.00 23.11 92 PRO A O 1
ATOM 605 N N . LYS A 1 75 ? 6.969 3.162 -39.228 1.00 16.83 93 LYS A N 1
ATOM 606 C CA . LYS A 1 75 ? 7.024 2.919 -40.659 1.00 19.96 93 LYS A CA 1
ATOM 607 C C . LYS A 1 75 ? 7.757 1.631 -41.003 1.00 14.84 93 LYS A C 1
ATOM 608 O O . LYS A 1 75 ? 8.180 1.456 -42.152 1.00 17.70 93 LYS A O 1
ATOM 614 N N . TYR A 1 76 ? 7.892 0.717 -40.040 1.00 15.83 94 TYR A N 1
ATOM 615 C CA . TYR A 1 76 ? 8.359 -0.619 -40.371 1.00 16.46 94 TYR A CA 1
ATOM 616 C C . TYR A 1 76 ? 7.397 -1.269 -41.356 1.00 15.37 94 TYR A C 1
ATOM 617 O O . TYR A 1 76 ? 6.174 -1.133 -41.247 1.00 17.72 94 TYR A O 1
ATOM 626 N N . ASN A 1 77 ? 7.961 -1.959 -42.340 1.00 13.92 95 ASN A N 1
ATOM 627 C CA . ASN A 1 77 ? 7.169 -2.600 -43.382 1.00 14.96 95 ASN A CA 1
ATOM 628 C C . ASN A 1 77 ? 7.719 -4.000 -43.573 1.00 15.02 95 ASN A C 1
ATOM 629 O O . ASN A 1 77 ? 8.902 -4.161 -43.891 1.00 15.04 95 ASN A O 1
ATOM 634 N N . ARG A 1 78 ? 6.869 -5.010 -43.363 1.00 16.27 96 ARG A N 1
ATOM 635 C CA . ARG A 1 78 ? 7.319 -6.398 -43.384 1.00 17.02 96 ARG A CA 1
ATOM 636 C C . ARG A 1 78 ? 7.592 -6.909 -44.792 1.00 18.32 96 ARG A C 1
ATOM 637 O O . ARG A 1 78 ? 8.193 -7.978 -44.939 1.00 18.69 96 ARG A O 1
ATOM 645 N N . ASP A 1 79 ? 7.166 -6.191 -45.824 1.00 17.97 97 ASP A N 1
ATOM 646 C CA . ASP A 1 79 ? 7.448 -6.623 -47.184 1.00 19.06 97 ASP A CA 1
ATOM 647 C C . ASP A 1 79 ? 8.799 -6.094 -47.656 1.00 18.81 97 ASP A C 1
ATOM 648 O O . ASP A 1 79 ? 9.607 -6.842 -48.213 1.00 26.70 97 ASP A O 1
ATOM 653 N N . THR A 1 80 ? 9.056 -4.810 -47.446 1.00 16.96 98 THR A N 1
ATOM 654 C CA . THR A 1 80 ? 10.307 -4.223 -47.901 1.00 19.51 98 THR A CA 1
ATOM 655 C C . THR A 1 80 ? 11.406 -4.329 -46.859 1.00 18.05 98 THR A C 1
ATOM 656 O O . THR A 1 80 ? 12.588 -4.200 -47.203 1.00 16.01 98 THR A O 1
ATOM 660 N N . LEU A 1 81 ? 11.038 -4.563 -45.601 1.00 14.86 99 LEU A N 1
ATOM 661 C CA . LEU A 1 81 ? 11.944 -4.539 -44.452 1.00 14.17 99 LEU A CA 1
ATOM 662 C C . LEU A 1 81 ? 12.519 -3.155 -44.168 1.00 13.41 99 LEU A C 1
ATOM 663 O O . LEU A 1 81 ? 13.503 -3.023 -43.422 1.00 13.26 99 LEU A O 1
ATOM 668 N N A ASP A 1 82 ? 11.925 -2.104 -44.728 0.67 15.08 100 ASP A N 1
ATOM 669 N N B ASP A 1 82 ? 11.902 -2.108 -44.716 0.33 14.66 100 ASP A N 1
ATOM 670 C CA A ASP A 1 82 ? 12.376 -0.759 -44.403 0.67 13.72 100 ASP A CA 1
ATOM 671 C CA B ASP A 1 82 ? 12.307 -0.751 -44.379 0.33 14.48 100 ASP A CA 1
ATOM 672 C C A ASP A 1 82 ? 12.060 -0.440 -42.946 0.67 15.20 100 ASP A C 1
ATOM 673 C C B ASP A 1 82 ? 12.077 -0.489 -42.900 0.33 14.69 100 ASP A C 1
ATOM 674 O O A ASP A 1 82 ? 11.060 -0.901 -42.388 0.67 13.63 100 ASP A O 1
ATOM 675 O O B ASP A 1 82 ? 11.144 -1.017 -42.288 0.33 13.72 100 ASP A O 1
ATOM 684 N N . ASN A 1 83 ? 12.948 0.337 -42.326 1.00 12.71 101 ASN A N 1
ATOM 685 C CA . ASN A 1 83 ? 12.778 0.814 -40.950 1.00 12.52 101 ASN A CA 1
ATOM 686 C C . ASN A 1 83 ? 12.662 -0.322 -39.935 1.00 12.53 101 ASN A C 1
ATOM 687 O O . ASN A 1 83 ? 11.814 -0.300 -39.042 1.00 13.36 101 ASN A O 1
ATOM 692 N N . ASP A 1 84 ? 13.539 -1.317 -40.066 1.00 13.02 102 ASP A N 1
ATOM 693 C CA . ASP A 1 84 ? 13.499 -2.497 -39.196 1.00 12.59 102 ASP A CA 1
ATOM 694 C C . ASP A 1 84 ? 14.277 -2.185 -37.922 1.00 13.08 102 ASP A C 1
ATOM 695 O O . ASP A 1 84 ? 15.415 -2.610 -37.718 1.00 13.91 102 ASP A O 1
ATOM 700 N N . ILE A 1 85 ? 13.640 -1.405 -37.056 1.00 13.00 103 ILE A N 1
ATOM 701 C CA . ILE A 1 85 ? 14.254 -0.987 -35.806 1.00 13.79 103 ILE A CA 1
ATOM 702 C C . ILE A 1 85 ? 13.145 -0.829 -34.778 1.00 14.23 103 ILE A C 1
ATOM 703 O O . ILE A 1 85 ? 12.004 -0.519 -35.120 1.00 13.93 103 ILE A O 1
ATOM 708 N N . MET A 1 86 ? 13.481 -1.096 -33.520 1.00 12.81 104 MET A N 1
ATOM 709 C CA . MET A 1 86 ? 12.505 -1.127 -32.440 1.00 12.06 104 MET A CA 1
ATOM 710 C C . MET A 1 86 ? 13.181 -0.658 -31.159 1.00 15.45 104 MET A C 1
ATOM 711 O O . MET A 1 86 ? 14.372 -0.902 -30.943 1.00 12.54 104 MET A O 1
ATOM 716 N N . LEU A 1 87 ? 12.417 0.027 -30.316 1.00 12.01 105 LEU A N 1
ATOM 717 C CA . LEU A 1 87 ? 12.901 0.450 -29.008 1.00 12.03 105 LEU A CA 1
ATOM 718 C C . LEU A 1 87 ? 12.109 -0.243 -27.912 1.00 12.43 105 LEU A C 1
ATOM 719 O O . LEU A 1 87 ? 10.891 -0.415 -28.026 1.00 13.31 105 LEU A O 1
ATOM 724 N N . ILE A 1 88 ? 12.813 -0.650 -26.860 1.00 13.64 106 ILE A N 1
ATOM 725 C CA . ILE A 1 88 ? 12.209 -1.294 -25.704 1.00 12.08 106 ILE A CA 1
ATOM 726 C C . ILE A 1 88 ? 12.600 -0.496 -24.470 1.00 15.14 106 ILE A C 1
ATOM 727 O O . ILE A 1 88 ? 13.794 -0.280 -24.224 1.00 13.31 106 ILE A O 1
ATOM 732 N N . LYS A 1 89 ? 11.603 -0.073 -23.694 1.00 12.84 107 LYS A N 1
ATOM 733 C CA . LYS A 1 89 ? 11.832 0.569 -22.409 1.00 13.15 107 LYS A CA 1
ATOM 734 C C . LYS A 1 89 ? 11.743 -0.466 -21.296 1.00 16.40 107 LYS A C 1
ATOM 735 O O . LYS A 1 89 ? 10.748 -1.193 -21.194 1.00 16.99 107 LYS A O 1
ATOM 741 N N . LEU A 1 90 ? 12.769 -0.503 -20.453 1.00 14.15 108 LEU A N 1
ATOM 742 C CA . LEU A 1 90 ? 12.811 -1.414 -19.322 1.00 14.94 108 LEU A CA 1
ATOM 743 C C . LEU A 1 90 ? 11.907 -0.918 -18.196 1.00 13.74 108 LEU A C 1
ATOM 744 O O . LEU A 1 90 ? 11.800 0.285 -17.943 1.00 17.62 108 LEU A O 1
ATOM 749 N N . SER A 1 91 ? 11.250 -1.859 -17.517 1.00 13.79 109 SER A N 1
ATOM 750 C CA . SER A 1 91 ? 10.348 -1.485 -16.428 1.00 13.44 109 SER A CA 1
ATOM 751 C C . SER A 1 91 ? 11.092 -0.936 -15.211 1.00 15.51 109 SER A C 1
ATOM 752 O O . SER A 1 91 ? 10.497 -0.212 -14.405 1.00 19.29 109 SER A O 1
ATOM 755 N N . SER A 1 92 ? 12.357 -1.288 -15.039 1.00 14.94 110 SER A N 1
ATOM 756 C CA . SER A 1 92 ? 13.227 -0.637 -14.076 1.00 16.16 110 SER A CA 1
ATOM 757 C C . SER A 1 92 ? 14.574 -0.478 -14.743 1.00 16.06 110 SER A C 1
ATOM 758 O O . SER A 1 92 ? 14.936 -1.279 -15.619 1.00 16.97 110 SER A O 1
ATOM 761 N N . PRO A 1 93 ? 15.338 0.555 -14.393 1.00 16.86 111 PRO A N 1
ATOM 762 C CA . PRO A 1 93 ? 16.600 0.805 -15.096 1.00 15.77 111 PRO A CA 1
ATOM 763 C C . PRO A 1 93 ? 17.577 -0.352 -14.928 1.00 16.88 111 PRO A C 1
ATOM 764 O O . PRO A 1 93 ? 17.668 -0.968 -13.860 1.00 16.44 111 PRO A O 1
ATOM 768 N N . ALA A 1 94 ? 18.306 -0.644 -16.000 1.00 15.08 112 ALA A N 1
ATOM 769 C CA . ALA A 1 94 ? 19.414 -1.580 -15.896 1.00 13.23 112 ALA A CA 1
ATOM 770 C C . ALA A 1 94 ? 20.486 -0.969 -15.007 1.00 14.04 112 ALA A C 1
ATOM 771 O O . ALA A 1 94 ? 20.726 0.241 -15.043 1.00 16.93 112 ALA A O 1
ATOM 773 N N . VAL A 1 95 ? 21.121 -1.806 -14.196 1.00 14.13 113 VAL A N 1
ATOM 774 C CA . VAL A 1 95 ? 22.205 -1.361 -13.328 1.00 12.89 113 VAL A CA 1
ATOM 775 C C . VAL A 1 95 ? 23.505 -1.507 -14.099 1.00 14.91 113 VAL A C 1
ATOM 776 O O . VAL A 1 95 ? 23.866 -2.612 -14.517 1.00 17.56 113 VAL A O 1
ATOM 780 N N . ILE A 1 96 ? 24.218 -0.400 -14.271 1.00 15.86 114 ILE A N 1
ATOM 781 C CA . ILE A 1 96 ? 25.461 -0.400 -15.036 1.00 18.08 114 ILE A CA 1
ATOM 782 C C . ILE A 1 96 ? 26.570 -0.985 -14.170 1.00 19.88 114 ILE A C 1
ATOM 783 O O . ILE A 1 96 ? 26.755 -0.576 -13.017 1.00 20.70 114 ILE A O 1
ATOM 788 N N . ASN A 1 97 ? 27.300 -1.955 -14.715 1.00 15.56 115 ASN A N 1
ATOM 789 C CA . ASN A 1 97 ? 28.391 -2.607 -13.995 1.00 20.36 115 ASN A CA 1
ATOM 790 C C . ASN A 1 97 ? 29.333 -3.219 -15.026 1.00 20.47 115 ASN A C 1
ATOM 791 O O . ASN A 1 97 ? 29.204 -2.967 -16.229 1.00 19.59 115 ASN A O 1
ATOM 796 N N . ALA A 1 98 ? 30.277 -4.043 -14.554 1.00 19.22 116 ALA A N 1
ATOM 797 C CA . ALA A 1 98 ? 31.269 -4.621 -15.455 1.00 21.21 116 ALA A CA 1
ATOM 798 C C . ALA A 1 98 ? 30.643 -5.494 -16.537 1.00 22.96 116 ALA A C 1
ATOM 799 O O . ALA A 1 98 ? 31.209 -5.623 -17.626 1.00 31.79 116 ALA A O 1
ATOM 801 N N . ARG A 1 99 ? 29.490 -6.107 -16.263 1.00 19.15 117 ARG A N 1
ATOM 802 C CA . ARG A 1 99 ? 28.871 -7.049 -17.186 1.00 18.38 117 ARG A CA 1
ATOM 803 C C . ARG A 1 99 ? 27.700 -6.454 -17.947 1.00 15.87 117 ARG A C 1
ATOM 804 O O . ARG A 1 99 ? 27.187 -7.098 -18.867 1.00 17.07 117 ARG A O 1
ATOM 812 N N . VAL A 1 100 ? 27.269 -5.245 -17.594 1.00 15.04 118 VAL A N 1
ATOM 813 C CA . VAL A 1 100 ? 26.070 -4.642 -18.160 1.00 16.33 118 VAL A CA 1
ATOM 814 C C . VAL A 1 100 ? 26.360 -3.162 -18.359 1.00 16.73 118 VAL A C 1
ATOM 815 O O . VAL A 1 100 ? 26.519 -2.425 -17.384 1.00 16.38 118 VAL A O 1
ATOM 819 N N . SER A 1 101 ? 26.427 -2.721 -19.612 1.00 15.96 119 SER A N 1
ATOM 820 C CA . SER A 1 101 ? 26.684 -1.309 -19.862 1.00 14.19 119 SER A CA 1
ATOM 821 C C . SER A 1 101 ? 26.209 -0.968 -21.263 1.00 14.05 119 SER A C 1
ATOM 822 O O . SER A 1 101 ? 25.830 -1.841 -22.046 1.00 13.72 119 SER A O 1
ATOM 825 N N . THR A 1 102 ? 26.222 0.319 -21.557 1.00 13.73 120 THR A N 1
ATOM 826 C CA . THR A 1 102 ? 25.617 0.827 -22.775 1.00 13.07 120 THR A CA 1
ATOM 827 C C . THR A 1 102 ? 26.627 0.856 -23.915 1.00 16.66 120 THR A C 1
ATOM 828 O O . THR A 1 102 ? 27.846 0.876 -23.701 1.00 16.91 120 THR A O 1
ATOM 832 N N . ILE A 1 103 ? 26.099 0.866 -25.139 1.00 13.57 121 ILE A N 1
ATOM 833 C CA . ILE A 1 103 ? 26.895 1.081 -26.344 1.00 15.14 121 ILE A CA 1
ATOM 834 C C . ILE A 1 103 ? 26.537 2.441 -26.929 1.00 15.24 121 ILE A C 1
ATOM 835 O O . ILE A 1 103 ? 25.355 2.802 -27.012 1.00 16.25 121 ILE A O 1
ATOM 840 N N . SER A 1 104 ? 27.561 3.211 -27.292 1.00 14.43 122 SER A N 1
ATOM 841 C CA . SER A 1 104 ? 27.349 4.556 -27.807 1.00 14.50 122 SER A CA 1
ATOM 842 C C . SER A 1 104 ? 26.620 4.497 -29.141 1.00 13.83 122 SER A C 1
ATOM 843 O O . SER A 1 104 ? 26.839 3.589 -29.947 1.00 14.59 122 SER A O 1
ATOM 846 N N . LEU A 1 105 ? 25.736 5.464 -29.359 1.00 15.12 123 LEU A N 1
ATOM 847 C CA . LEU A 1 105 ? 25.082 5.600 -30.643 1.00 17.50 123 LEU A CA 1
ATOM 848 C C . LEU A 1 105 ? 26.072 6.179 -31.652 1.00 14.85 123 LEU A C 1
ATOM 849 O O . LEU A 1 105 ? 27.036 6.857 -31.278 1.00 14.91 123 LEU A O 1
ATOM 854 N N . PRO A 1 106 ? 25.860 5.917 -32.938 1.00 16.23 124 PRO A N 1
ATOM 855 C CA . PRO A 1 106 ? 26.816 6.380 -33.951 1.00 15.06 124 PRO A CA 1
ATOM 856 C C . PRO A 1 106 ? 26.702 7.875 -34.195 1.00 17.63 124 PRO A C 1
ATOM 857 O O . PRO A 1 106 ? 25.625 8.476 -34.116 1.00 17.13 124 PRO A O 1
ATOM 861 N N . THR A 1 107 ? 27.848 8.476 -34.495 1.00 15.01 125 THR A N 1
ATOM 862 C CA . THR A 1 107 ? 27.939 9.891 -34.807 1.00 18.77 125 THR A CA 1
ATOM 863 C C . THR A 1 107 ? 28.161 10.156 -36.294 1.00 22.59 125 THR A C 1
ATOM 864 O O . THR A 1 107 ? 28.206 11.320 -36.707 1.00 26.16 125 THR A O 1
ATOM 868 N N . ALA A 1 108 ? 28.288 9.110 -37.104 1.00 22.68 127 ALA A N 1
ATOM 869 C CA . ALA A 1 108 ? 28.421 9.223 -38.548 1.00 24.67 127 ALA A CA 1
ATOM 870 C C . ALA A 1 108 ? 27.982 7.903 -39.165 1.00 19.78 127 ALA A C 1
ATOM 871 O O . ALA A 1 108 ? 27.920 6.886 -38.463 1.00 18.40 127 ALA A O 1
ATOM 873 N N . PRO A 1 109 ? 27.648 7.884 -40.453 1.00 21.10 128 PRO A N 1
ATOM 874 C CA . PRO A 1 109 ? 27.249 6.636 -41.116 1.00 19.61 128 PRO A CA 1
ATOM 875 C C . PRO A 1 109 ? 28.388 5.628 -41.130 1.00 17.55 128 PRO A C 1
ATOM 876 O O . PRO A 1 109 ? 29.561 6.007 -40.998 1.00 20.39 128 PRO A O 1
ATOM 880 N N . PRO A 1 110 ? 28.071 4.339 -41.299 1.00 15.63 129 PRO A N 1
ATOM 881 C CA . PRO A 1 110 ? 29.127 3.316 -41.363 1.00 15.69 129 PRO A CA 1
ATOM 882 C C . PRO A 1 110 ? 30.033 3.542 -42.565 1.00 19.84 129 PRO A C 1
ATOM 883 O O . PRO A 1 110 ? 29.573 3.880 -43.656 1.00 17.65 129 PRO A O 1
ATOM 887 N N . ALA A 1 111 ? 31.332 3.352 -42.355 1.00 18.28 130 ALA A N 1
ATOM 888 C CA . ALA A 1 111 ? 32.318 3.540 -43.408 1.00 16.65 130 ALA A CA 1
ATOM 889 C C . ALA A 1 111 ? 32.755 2.184 -43.941 1.00 14.18 130 ALA A C 1
ATOM 890 O O . ALA A 1 111 ? 33.141 1.299 -43.163 1.00 14.22 130 ALA A O 1
ATOM 892 N N . ALA A 1 112 ? 32.687 2.019 -45.261 1.00 12.68 132 ALA A N 1
ATOM 893 C CA . ALA A 1 112 ? 33.085 0.757 -45.863 1.00 12.09 132 ALA A CA 1
ATOM 894 C C . ALA A 1 112 ? 34.516 0.411 -45.474 1.00 14.82 132 ALA A C 1
ATOM 895 O O . ALA A 1 112 ? 35.398 1.274 -45.446 1.00 16.42 132 ALA A O 1
ATOM 897 N N . GLY A 1 113 ? 34.737 -0.862 -45.170 1.00 12.07 133 GLY A N 1
ATOM 898 C CA . GLY A 1 113 ? 36.043 -1.337 -44.786 1.00 12.59 133 GLY A CA 1
ATOM 899 C C . GLY A 1 113 ? 36.293 -1.304 -43.295 1.00 14.66 133 GLY A C 1
ATOM 900 O O . GLY A 1 113 ? 37.282 -1.895 -42.834 1.00 17.57 133 GLY A O 1
ATOM 901 N N . THR A 1 114 ? 35.441 -0.634 -42.519 1.00 12.30 134 THR A N 1
ATOM 902 C CA . THR A 1 114 ? 35.634 -0.616 -41.072 1.00 13.34 134 THR A CA 1
ATOM 903 C C . THR A 1 114 ? 35.391 -2.004 -40.497 1.00 12.42 134 THR A C 1
ATOM 904 O O . THR A 1 114 ? 34.388 -2.644 -40.817 1.00 13.39 134 THR A O 1
ATOM 908 N N . GLU A 1 115 ? 36.288 -2.452 -39.617 1.00 13.68 135 GLU A N 1
ATOM 909 C CA . GLU A 1 115 ? 36.088 -3.708 -38.905 1.00 16.29 135 GLU A CA 1
ATOM 910 C C . GLU A 1 115 ? 35.011 -3.537 -37.841 1.00 14.99 135 GLU A C 1
ATOM 911 O O . GLU A 1 115 ? 35.045 -2.581 -37.062 1.00 17.98 135 GLU A O 1
ATOM 917 N N . CYS A 1 116 ? 34.065 -4.474 -37.797 1.00 14.61 136 CYS A N 1
ATOM 918 C CA . CYS A 1 116 ? 32.995 -4.451 -36.806 1.00 11.51 136 CYS A CA 1
ATOM 919 C C . CYS A 1 116 ? 32.926 -5.766 -36.054 1.00 13.64 136 CYS A C 1
ATOM 920 O O . CYS A 1 116 ? 33.591 -6.748 -36.396 1.00 13.89 136 CYS A O 1
ATOM 923 N N . LEU A 1 117 ? 32.103 -5.768 -35.006 1.00 12.78 137 LEU A N 1
ATOM 924 C CA . LEU A 1 117 ? 31.845 -6.955 -34.210 1.00 10.54 137 LEU A CA 1
ATOM 925 C C . LEU A 1 117 ? 30.343 -7.200 -34.201 1.00 12.01 137 LEU A C 1
ATOM 926 O O . LEU A 1 117 ? 29.580 -6.350 -33.732 1.00 11.61 137 LEU A O 1
ATOM 931 N N . ILE A 1 118 ? 29.930 -8.354 -34.722 1.00 11.88 138 ILE A N 1
ATOM 932 C CA . ILE A 1 118 ? 28.535 -8.790 -34.730 1.00 9.76 138 ILE A CA 1
ATOM 933 C C . ILE A 1 118 ? 28.399 -9.918 -33.721 1.00 10.79 138 ILE A C 1
ATOM 934 O O . ILE A 1 118 ? 29.297 -10.758 -33.600 1.00 13.03 138 ILE A O 1
ATOM 939 N N . SER A 1 119 ? 27.279 -9.962 -33.009 1.00 9.70 139 SER A N 1
ATOM 940 C CA . SER A 1 119 ? 27.189 -10.960 -31.947 1.00 11.69 139 SER A CA 1
ATOM 941 C C . SER A 1 119 ? 25.755 -11.432 -31.740 1.00 12.10 139 SER A C 1
ATOM 942 O O . SER A 1 119 ? 24.794 -10.704 -32.016 1.00 12.59 139 SER A O 1
ATOM 945 N N . GLY A 1 120 ? 25.626 -12.651 -31.233 1.00 10.84 140 GLY A N 1
ATOM 946 C CA . GLY A 1 120 ? 24.313 -13.201 -30.965 1.00 12.54 140 GLY A CA 1
ATOM 947 C C . GLY A 1 120 ? 24.359 -14.688 -30.694 1.00 14.78 140 GLY A C 1
ATOM 948 O O . GLY A 1 120 ? 25.413 -15.338 -30.739 1.00 14.41 140 GLY A O 1
ATOM 949 N N . TRP A 1 121 ? 23.169 -15.220 -30.410 1.00 11.99 141 TRP A N 1
ATOM 950 C CA . TRP A 1 121 ? 22.982 -16.635 -30.124 1.00 11.57 141 TRP A CA 1
ATOM 951 C C . TRP A 1 121 ? 22.330 -17.356 -31.296 1.00 11.78 141 TRP A C 1
ATOM 952 O O . TRP A 1 121 ? 21.607 -18.336 -31.106 1.00 14.43 141 TRP A O 1
ATOM 963 N N . GLY A 1 122 ? 22.560 -16.870 -32.512 1.00 14.06 142 GLY A N 1
ATOM 964 C CA . GLY A 1 122 ? 21.891 -17.426 -33.664 1.00 14.21 142 GLY A CA 1
ATOM 965 C C . GLY A 1 122 ? 22.471 -18.750 -34.123 1.00 12.98 142 GLY A C 1
ATOM 966 O O . GLY A 1 122 ? 23.498 -19.225 -33.639 1.00 14.10 142 GLY A O 1
ATOM 967 N N . ASN A 1 123 ? 21.786 -19.336 -35.106 1.00 13.79 143 ASN A N 1
ATOM 968 C CA . ASN A 1 123 ? 22.210 -20.598 -35.695 1.00 13.92 143 ASN A CA 1
ATOM 969 C C . ASN A 1 123 ? 23.650 -20.471 -36.181 1.00 15.54 143 ASN A C 1
ATOM 970 O O . ASN A 1 123 ? 24.058 -19.422 -36.688 1.00 13.72 143 ASN A O 1
ATOM 975 N N . THR A 1 124 ? 24.428 -21.535 -35.994 1.00 14.10 144 THR A N 1
ATOM 976 C CA . THR A 1 124 ? 25.823 -21.568 -36.405 1.00 14.31 144 THR A CA 1
ATOM 977 C C . THR A 1 124 ? 26.040 -22.318 -37.710 1.00 15.47 144 THR A C 1
ATOM 978 O O . THR A 1 124 ? 27.186 -22.411 -38.172 1.00 16.04 144 THR A O 1
ATOM 982 N N . LEU A 1 125 ? 24.984 -22.867 -38.316 1.00 16.14 145 LEU A N 1
ATOM 983 C CA . LEU A 1 125 ? 25.110 -23.644 -39.541 1.00 17.57 145 LEU A CA 1
ATOM 984 C C . LEU A 1 125 ? 24.323 -22.989 -40.667 1.00 19.61 145 LEU A C 1
ATOM 985 O O . LEU A 1 125 ? 23.221 -22.473 -40.448 1.00 19.36 145 LEU A O 1
ATOM 990 N N . SER A 1 126 ? 24.904 -23.002 -41.872 1.00 19.96 146 SER A N 1
ATOM 991 C CA . SER A 1 126 ? 24.214 -22.509 -43.062 1.00 21.95 146 SER A CA 1
ATOM 992 C C . SER A 1 126 ? 23.219 -23.527 -43.596 1.00 27.15 146 SER A C 1
ATOM 993 O O . SER A 1 126 ? 22.186 -23.148 -44.159 1.00 25.98 146 SER A O 1
ATOM 996 N N . PHE A 1 127 ? 23.533 -24.810 -43.465 1.00 23.01 147 PHE A N 1
ATOM 997 C CA . PHE A 1 127 ? 22.609 -25.897 -43.761 1.00 33.58 147 PHE A CA 1
ATOM 998 C C . PHE A 1 127 ? 22.524 -26.732 -42.493 1.00 39.35 147 PHE A C 1
ATOM 999 O O . PHE A 1 127 ? 23.524 -27.319 -42.063 1.00 49.25 147 PHE A O 1
ATOM 1007 N N . GLY A 1 128 ? 21.350 -26.763 -41.885 1.00 36.88 148 GLY A N 1
ATOM 1008 C CA . GLY A 1 128 ? 21.149 -27.442 -40.622 1.00 28.41 148 GLY A CA 1
ATOM 1009 C C . GLY A 1 128 ? 20.854 -26.452 -39.511 1.00 24.89 148 GLY A C 1
ATOM 1010 O O . GLY A 1 128 ? 20.728 -25.246 -39.727 1.00 23.21 148 GLY A O 1
ATOM 1011 N N . ALA A 1 129 ? 20.752 -26.996 -38.301 1.00 21.75 149 ALA A N 1
ATOM 1012 C CA . ALA A 1 129 ? 20.361 -26.226 -37.128 1.00 19.99 149 ALA A CA 1
ATOM 1013 C C . ALA A 1 129 ? 21.264 -26.614 -35.973 1.00 23.27 149 ALA A C 1
ATOM 1014 O O . ALA A 1 129 ? 21.246 -27.762 -35.523 1.00 25.82 149 ALA A O 1
ATOM 1016 N N . ASP A 1 130 ? 22.060 -25.662 -35.499 1.00 18.10 150 ASP A N 1
ATOM 1017 C CA . ASP A 1 130 ? 22.915 -25.868 -34.332 1.00 20.29 150 ASP A CA 1
ATOM 1018 C C . ASP A 1 130 ? 22.885 -24.539 -33.586 1.00 22.72 150 ASP A C 1
ATOM 1019 O O . ASP A 1 130 ? 23.604 -23.601 -33.944 1.00 20.64 150 ASP A O 1
ATOM 1024 N N . TYR A 1 131 ? 22.041 -24.457 -32.571 1.00 16.63 151 TYR A N 1
ATOM 1025 C CA . TYR A 1 131 ? 21.859 -23.197 -31.867 1.00 15.58 151 TYR A CA 1
ATOM 1026 C C . TYR A 1 131 ? 22.673 -23.198 -30.582 1.00 18.34 151 TYR A C 1
ATOM 1027 O O . TYR A 1 131 ? 22.568 -24.141 -29.785 1.00 21.95 151 TYR A O 1
ATOM 1036 N N . PRO A 1 132 ? 23.499 -22.177 -30.363 1.00 16.13 152 PRO A N 1
ATOM 1037 C CA . PRO A 1 132 ? 24.456 -22.200 -29.253 1.00 15.17 152 PRO A CA 1
ATOM 1038 C C . PRO A 1 132 ? 23.870 -21.606 -27.986 1.00 16.69 152 PRO A C 1
ATOM 1039 O O . PRO A 1 132 ? 23.081 -20.658 -28.019 1.00 19.24 152 PRO A O 1
ATOM 1043 N N . ASP A 1 133 ? 24.274 -22.187 -26.854 1.00 16.68 153 ASP A N 1
ATOM 1044 C CA . ASP A 1 133 ? 23.926 -21.620 -25.555 1.00 18.63 153 ASP A CA 1
ATOM 1045 C C . ASP A 1 133 ? 24.811 -20.431 -25.196 1.00 18.07 153 ASP A C 1
ATOM 1046 O O . ASP A 1 133 ? 24.352 -19.520 -24.507 1.00 16.76 153 ASP A O 1
ATOM 1051 N N . GLU A 1 134 ? 26.061 -20.413 -25.655 1.00 16.51 154 GLU A N 1
ATOM 1052 C CA . GLU A 1 134 ? 27.002 -19.346 -25.339 1.00 15.84 154 GLU A CA 1
ATOM 1053 C C . GLU A 1 134 ? 27.044 -18.312 -26.459 1.00 17.74 154 GLU A C 1
ATOM 1054 O O . GLU A 1 134 ? 26.932 -18.656 -27.643 1.00 14.50 154 GLU A O 1
ATOM 1060 N N . LEU A 1 135 ? 27.216 -17.046 -26.071 1.00 13.89 155 LEU A N 1
ATOM 1061 C CA . LEU A 1 135 ? 27.183 -15.936 -27.013 1.00 13.98 155 LEU A CA 1
ATOM 1062 C C . LEU A 1 135 ? 28.310 -16.070 -28.033 1.00 12.60 155 LEU A C 1
ATOM 1063 O O . LEU A 1 135 ? 29.462 -16.344 -27.670 1.00 13.58 155 LEU A O 1
ATOM 1068 N N . LYS A 1 136 ? 27.974 -15.886 -29.308 1.00 13.97 156 LYS A N 1
ATOM 1069 C CA . LYS A 1 136 ? 28.938 -15.992 -30.395 1.00 14.30 156 LYS A CA 1
ATOM 1070 C C . LYS A 1 136 ? 29.232 -14.614 -30.963 1.00 15.96 156 LYS A C 1
ATOM 1071 O O . LYS A 1 136 ? 28.396 -13.707 -30.905 1.00 12.34 156 LYS A O 1
ATOM 1077 N N . CYS A 1 137 ? 30.437 -14.478 -31.519 1.00 12.70 157 CYS A N 1
ATOM 1078 C CA . CYS A 1 137 ? 30.960 -13.214 -32.009 1.00 13.42 157 CYS A CA 1
ATOM 1079 C C . CYS A 1 137 ? 31.517 -13.431 -33.409 1.00 14.27 157 CYS A C 1
ATOM 1080 O O . CYS A 1 137 ? 31.990 -14.518 -33.733 1.00 13.84 157 CYS A O 1
ATOM 1083 N N . LEU A 1 138 ? 31.491 -12.382 -34.229 1.00 12.00 158 LEU A N 1
ATOM 1084 C CA . LEU A 1 138 ? 32.053 -12.449 -35.578 1.00 11.84 158 LEU A CA 1
ATOM 1085 C C . LEU A 1 138 ? 32.721 -11.120 -35.902 1.00 12.22 158 LEU A C 1
ATOM 1086 O O . LEU A 1 138 ? 32.081 -10.071 -35.809 1.00 12.22 158 LEU A O 1
ATOM 1091 N N . ASP A 1 139 ? 34.004 -11.152 -36.260 1.00 12.29 159 ASP A N 1
ATOM 1092 C CA . ASP A 1 139 ? 34.696 -9.960 -36.746 1.00 12.46 159 ASP A CA 1
ATOM 1093 C C . ASP A 1 139 ? 34.424 -9.836 -38.237 1.00 14.14 159 ASP A C 1
ATOM 1094 O O . ASP A 1 139 ? 34.760 -10.746 -38.996 1.00 13.85 159 ASP A O 1
ATOM 1099 N N . ALA A 1 140 ? 33.802 -8.725 -38.653 1.00 13.15 160 ALA A N 1
ATOM 1100 C CA . ALA A 1 140 ? 33.354 -8.584 -40.038 1.00 12.00 160 ALA A CA 1
ATOM 1101 C C . ALA A 1 140 ? 33.445 -7.133 -40.481 1.00 12.06 160 ALA A C 1
ATOM 1102 O O . ALA A 1 140 ? 33.175 -6.231 -39.673 1.00 14.14 160 ALA A O 1
ATOM 1104 N N . PRO A 1 141 ? 33.792 -6.881 -41.740 1.00 12.47 161 PRO A N 1
ATOM 1105 C CA . PRO A 1 141 ? 33.898 -5.509 -42.238 1.00 12.90 161 PRO A CA 1
ATOM 1106 C C . PRO A 1 141 ? 32.608 -5.009 -42.870 1.00 12.43 161 PRO A C 1
ATOM 1107 O O . PRO A 1 141 ? 31.824 -5.754 -43.462 1.00 11.87 161 PRO A O 1
ATOM 1111 N N . VAL A 1 142 ? 32.402 -3.697 -42.731 1.00 12.77 162 VAL A N 1
ATOM 1112 C CA . VAL A 1 142 ? 31.373 -3.018 -43.506 1.00 12.71 162 VAL A CA 1
ATOM 1113 C C . VAL A 1 142 ? 31.692 -3.176 -44.990 1.00 13.07 162 VAL A C 1
ATOM 1114 O O . VAL A 1 142 ? 32.811 -2.893 -45.437 1.00 13.85 162 VAL A O 1
ATOM 1118 N N . LEU A 1 143 ? 30.711 -3.635 -45.761 1.00 12.46 163 LEU A N 1
ATOM 1119 C CA . LEU A 1 143 ? 30.880 -3.745 -47.200 1.00 12.79 163 LEU A CA 1
ATOM 1120 C C . LEU A 1 143 ? 30.448 -2.441 -47.862 1.00 13.36 163 LEU A C 1
ATOM 1121 O O . LEU A 1 143 ? 29.700 -1.651 -47.282 1.00 13.38 163 LEU A O 1
ATOM 1126 N N . THR A 1 144 ? 30.925 -2.210 -49.086 1.00 14.03 164 THR A N 1
ATOM 1127 C CA . THR A 1 144 ? 30.479 -1.006 -49.780 1.00 14.73 164 THR A CA 1
ATOM 1128 C C . THR A 1 144 ? 28.999 -1.127 -50.094 1.00 14.06 164 THR A C 1
ATOM 1129 O O . THR A 1 144 ? 28.452 -2.230 -50.196 1.00 14.77 164 THR A O 1
ATOM 1133 N N . GLN A 1 145 ? 28.334 0.022 -50.204 1.00 14.67 165 GLN A N 1
ATOM 1134 C CA . GLN A 1 145 ? 26.924 -0.021 -50.568 1.00 14.98 165 GLN A CA 1
ATOM 1135 C C . GLN A 1 145 ? 26.739 -0.641 -51.948 1.00 15.91 165 GLN A C 1
ATOM 1136 O O . GLN A 1 145 ? 25.722 -1.299 -52.199 1.00 15.06 165 GLN A O 1
ATOM 1142 N N . ALA A 1 146 ? 27.725 -0.471 -52.839 1.00 14.80 166 ALA A N 1
ATOM 1143 C CA . ALA A 1 146 ? 27.665 -1.122 -54.146 1.00 16.36 166 ALA A CA 1
ATOM 1144 C C . ALA A 1 146 ? 27.664 -2.640 -54.013 1.00 20.18 166 ALA A C 1
ATOM 1145 O O . ALA A 1 146 ? 26.924 -3.334 -54.723 1.00 17.66 166 ALA A O 1
ATOM 1147 N N . GLU A 1 147 ? 28.489 -3.180 -53.111 1.00 14.19 167 GLU A N 1
ATOM 1148 C CA . GLU A 1 147 ? 28.457 -4.621 -52.874 1.00 14.44 167 GLU A CA 1
ATOM 1149 C C . GLU A 1 147 ? 27.103 -5.055 -52.333 1.00 14.73 167 GLU A C 1
ATOM 1150 O O . GLU A 1 147 ? 26.554 -6.086 -52.746 1.00 17.78 167 GLU A O 1
ATOM 1156 N N . CYS A 1 148 ? 26.545 -4.273 -51.409 1.00 12.20 168 CYS A N 1
ATOM 1157 C CA . CYS A 1 148 ? 25.235 -4.581 -50.842 1.00 16.31 168 CYS A CA 1
ATOM 1158 C C . CYS A 1 148 ? 24.155 -4.552 -51.923 1.00 15.56 168 CYS A C 1
ATOM 1159 O O . CYS A 1 148 ? 23.364 -5.496 -52.069 1.00 14.28 168 CYS A O 1
ATOM 1162 N N . LYS A 1 149 ? 24.112 -3.467 -52.694 1.00 13.47 169 LYS A N 1
ATOM 1163 C CA . LYS A 1 149 ? 23.059 -3.301 -53.693 1.00 14.43 169 LYS A CA 1
ATOM 1164 C C . LYS A 1 149 ? 23.183 -4.302 -54.839 1.00 15.64 169 LYS A C 1
ATOM 1165 O O . LYS A 1 149 ? 22.162 -4.729 -55.405 1.00 17.59 169 LYS A O 1
ATOM 1171 N N . ALA A 1 150 ? 24.407 -4.671 -55.219 1.00 12.88 170 ALA A N 1
ATOM 1172 C CA . ALA A 1 150 ? 24.564 -5.661 -56.278 1.00 13.22 170 ALA A CA 1
ATOM 1173 C C . ALA A 1 150 ? 24.134 -7.042 -55.813 1.00 13.30 170 ALA A C 1
ATOM 1174 O O . ALA A 1 150 ? 23.668 -7.850 -56.629 1.00 19.46 170 ALA A O 1
ATOM 1176 N N . SER A 1 151 ? 24.295 -7.333 -54.516 1.00 13.51 171 SER A N 1
ATOM 1177 C CA . SER A 1 151 ? 23.914 -8.639 -53.983 1.00 14.84 171 SER A CA 1
ATOM 1178 C C . SER A 1 151 ? 22.406 -8.814 -53.931 1.00 15.88 171 SER A C 1
ATOM 1179 O O . SER A 1 151 ? 21.912 -9.941 -54.050 1.00 16.99 171 SER A O 1
ATOM 1182 N N . TYR A 1 152 ? 21.665 -7.723 -53.738 1.00 13.74 172 TYR A N 1
ATOM 1183 C CA . TYR A 1 152 ? 20.217 -7.764 -53.553 1.00 13.24 172 TYR A CA 1
ATOM 1184 C C . TYR A 1 152 ? 19.587 -6.686 -54.419 1.00 12.94 172 TYR A C 1
ATOM 1185 O O . TYR A 1 152 ? 19.142 -5.648 -53.908 1.00 14.61 172 TYR A O 1
ATOM 1194 N N . PRO A 1 153 ? 19.514 -6.906 -55.734 1.00 14.12 173 PRO A N 1
ATOM 1195 C CA . PRO A 1 153 ? 19.070 -5.844 -56.647 1.00 14.71 173 PRO A CA 1
ATOM 1196 C C . PRO A 1 153 ? 17.708 -5.290 -56.273 1.00 13.89 173 PRO A C 1
ATOM 1197 O O . PRO A 1 153 ? 16.726 -6.028 -56.154 1.00 16.39 173 PRO A O 1
ATOM 1201 N N . GLY A 1 154 ? 17.647 -3.970 -56.129 1.00 14.66 174 GLY A N 1
ATOM 1202 C CA . GLY A 1 154 ? 16.382 -3.310 -55.868 1.00 15.56 174 GLY A CA 1
ATOM 1203 C C . GLY A 1 154 ? 15.800 -3.526 -54.485 1.00 15.80 174 GLY A C 1
ATOM 1204 O O . GLY A 1 154 ? 14.641 -3.164 -54.257 1.00 20.69 174 GLY A O 1
ATOM 1205 N N A LYS A 1 155 ? 16.567 -4.090 -53.549 0.46 15.97 175 LYS A N 1
ATOM 1206 N N B LYS A 1 155 ? 16.565 -4.093 -53.549 0.54 15.99 175 LYS A N 1
ATOM 1207 C CA A LYS A 1 155 ? 16.059 -4.421 -52.223 0.46 16.04 175 LYS A CA 1
ATOM 1208 C CA B LYS A 1 155 ? 16.055 -4.417 -52.222 0.54 15.94 175 LYS A CA 1
ATOM 1209 C C A LYS A 1 155 ? 16.706 -3.636 -51.093 0.46 17.94 175 LYS A C 1
ATOM 1210 C C B LYS A 1 155 ? 16.696 -3.621 -51.095 0.54 18.04 175 LYS A C 1
ATOM 1211 O O A LYS A 1 155 ? 16.211 -3.697 -49.959 0.46 17.75 175 LYS A O 1
ATOM 1212 O O B LYS A 1 155 ? 16.188 -3.662 -49.966 0.54 17.89 175 LYS A O 1
ATOM 1223 N N . ILE A 1 156 ? 17.797 -2.923 -51.355 1.00 16.28 176 ILE A N 1
ATOM 1224 C CA . ILE A 1 156 ? 18.544 -2.235 -50.308 1.00 15.12 176 ILE A CA 1
ATOM 1225 C C . ILE A 1 156 ? 18.041 -0.805 -50.228 1.00 19.21 176 ILE A C 1
ATOM 1226 O O . ILE A 1 156 ? 18.291 0.004 -51.128 1.00 22.75 176 ILE A O 1
ATOM 1231 N N . THR A 1 157 ? 17.317 -0.500 -49.154 1.00 20.83 177 THR A N 1
ATOM 1232 C CA . THR A 1 157 ? 16.766 0.826 -48.952 1.00 28.14 177 THR A CA 1
ATOM 1233 C C . THR A 1 157 ? 17.791 1.721 -48.269 1.00 29.10 177 THR A C 1
ATOM 1234 O O . THR A 1 157 ? 18.899 1.301 -47.907 1.00 23.80 177 THR A O 1
ATOM 1238 N N . ASN A 1 158 ? 17.397 2.981 -48.093 1.00 30.37 178 ASN A N 1
ATOM 1239 C CA . ASN A 1 158 ? 18.248 3.952 -47.427 1.00 32.29 178 ASN A CA 1
ATOM 1240 C C . ASN A 1 158 ? 18.589 3.521 -46.013 1.00 24.48 178 ASN A C 1
ATOM 1241 O O . ASN A 1 158 ? 19.627 3.930 -45.487 1.00 26.77 178 ASN A O 1
ATOM 1246 N N . SER A 1 159 ? 17.752 2.693 -45.396 1.00 24.85 179 SER A N 1
ATOM 1247 C CA . SER A 1 159 ? 17.907 2.350 -43.992 1.00 23.65 179 SER A CA 1
ATOM 1248 C C . SER A 1 159 ? 18.814 1.159 -43.771 1.00 18.08 179 SER A C 1
ATOM 1249 O O . SER A 1 159 ? 18.897 0.675 -42.647 1.00 19.10 179 SER A O 1
ATOM 1252 N N . MET A 1 160 ? 19.505 0.686 -44.808 1.00 16.24 180 MET A N 1
ATOM 1253 C CA . MET A 1 160 ? 20.154 -0.615 -44.761 1.00 15.25 180 MET A CA 1
ATOM 1254 C C . MET A 1 160 ? 21.610 -0.503 -45.178 1.00 14.57 180 MET A C 1
ATOM 1255 O O . MET A 1 160 ? 21.971 0.330 -46.020 1.00 16.59 180 MET A O 1
ATOM 1260 N N . PHE A 1 161 ? 22.442 -1.375 -44.601 1.00 11.88 181 PHE A N 1
ATOM 1261 C CA . PHE A 1 161 ? 23.799 -1.545 -45.101 1.00 13.78 181 PHE A CA 1
ATOM 1262 C C . PHE A 1 161 ? 24.240 -2.983 -44.874 1.00 13.04 181 PHE A C 1
ATOM 1263 O O . PHE A 1 161 ? 23.642 -3.719 -44.089 1.00 12.61 181 PHE A O 1
ATOM 1271 N N . CYS A 1 162 ? 25.289 -3.394 -45.585 1.00 12.92 182 CYS A N 1
ATOM 1272 C CA . CYS A 1 162 ? 25.760 -4.769 -45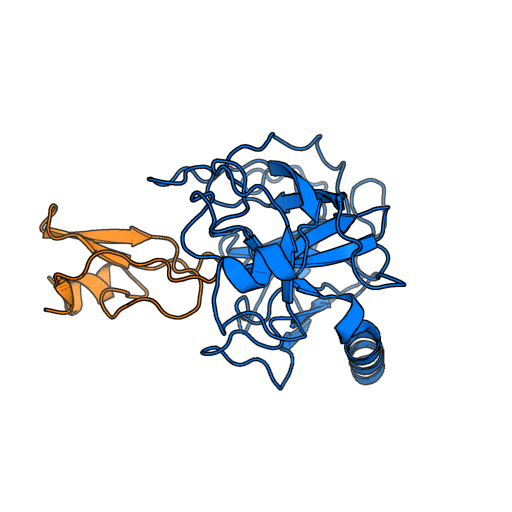.524 1.00 10.61 182 CYS A CA 1
ATOM 1273 C C . CYS A 1 162 ? 27.086 -4.839 -44.785 1.00 11.83 182 CYS A C 1
ATOM 1274 O O . CYS A 1 162 ? 27.941 -3.954 -44.915 1.00 13.10 182 CYS A O 1
ATOM 1277 N N . VAL A 1 163 ? 27.234 -5.900 -44.005 1.00 11.23 183 VAL A N 1
ATOM 1278 C CA . VAL A 1 163 ? 28.448 -6.201 -43.260 1.00 10.68 183 VAL A CA 1
ATOM 1279 C C . VAL A 1 163 ? 28.706 -7.686 -43.448 1.00 10.84 183 VAL A C 1
ATOM 1280 O O . VAL A 1 163 ? 27.774 -8.493 -43.399 1.00 13.62 183 VAL A O 1
ATOM 1284 N N . GLY A 1 164 ? 29.963 -8.057 -43.671 1.00 11.51 184 GLY A N 1
ATOM 1285 C CA . GLY A 1 164 ? 30.227 -9.472 -43.838 1.00 13.12 184 GLY A CA 1
ATOM 1286 C C . GLY A 1 164 ? 31.230 -9.826 -44.914 1.00 14.19 184 GLY A C 1
ATOM 1287 O O . GLY A 1 164 ? 32.210 -9.101 -45.123 1.00 14.09 184 GLY A O 1
ATOM 1288 N N . PHE A 1 165 A 31.002 -10.953 -45.595 1.00 14.81 184 PHE A N 1
ATOM 1289 C CA . PHE A 1 165 A 32.009 -11.556 -46.468 1.00 15.12 184 PHE A CA 1
ATOM 1290 C C . PHE A 1 165 A 31.318 -12.169 -47.673 1.00 15.97 184 PHE A C 1
ATOM 1291 O O . PHE A 1 165 A 30.540 -13.116 -47.521 1.00 19.72 184 PHE A O 1
ATOM 1299 N N . LEU A 1 166 ? 31.642 -11.670 -48.867 1.00 15.20 185 LEU A N 1
ATOM 1300 C CA . LEU A 1 166 ? 31.007 -12.161 -50.084 1.00 15.62 185 LEU A CA 1
ATOM 1301 C C . LEU A 1 166 ? 31.389 -13.596 -50.417 1.00 16.62 185 LEU A C 1
ATOM 1302 O O . LEU A 1 166 ? 30.674 -14.247 -51.184 1.00 21.52 185 LEU A O 1
ATOM 1307 N N . GLU A 1 167 ? 32.485 -14.110 -49.863 1.00 17.19 186 GLU A N 1
ATOM 1308 C CA . GLU A 1 167 ? 32.900 -15.474 -50.151 1.00 18.37 186 GLU A CA 1
ATOM 1309 C C . GLU A 1 167 ? 32.054 -16.521 -49.436 1.00 18.50 186 GLU A C 1
ATOM 1310 O O . GLU A 1 167 ? 32.211 -17.714 -49.716 1.00 22.00 186 GLU A O 1
ATOM 1316 N N . GLY A 1 168 ? 31.174 -16.120 -48.530 1.00 20.43 187 GLY A N 1
ATOM 1317 C CA . GLY A 1 168 ? 30.365 -17.064 -47.790 1.00 19.20 187 GLY A CA 1
ATOM 1318 C C . GLY A 1 168 ? 31.049 -17.561 -46.525 1.00 18.31 187 GLY A C 1
ATOM 1319 O O . GLY A 1 168 ? 32.243 -17.359 -46.295 1.00 19.96 187 GLY A O 1
ATOM 1320 N N . GLY A 1 169 ? 30.252 -18.223 -45.680 1.00 16.40 188 GLY A N 1
ATOM 1321 C CA . GLY A 1 169 ? 30.767 -18.913 -44.518 1.00 16.82 188 GLY A CA 1
ATOM 1322 C C . GLY A 1 169 ? 30.802 -18.112 -43.232 1.00 15.89 188 GLY A C 1
ATOM 1323 O O . GLY A 1 169 ? 31.052 -18.696 -42.170 1.00 16.24 188 GLY A O 1
ATOM 1324 N N . LYS A 1 170 A 30.563 -16.801 -43.278 1.00 14.88 188 LYS A N 1
ATOM 1325 C CA . LYS A 1 170 A 30.674 -15.958 -42.083 1.00 14.18 188 LYS A CA 1
ATOM 1326 C C . LYS A 1 170 A 29.562 -14.919 -42.103 1.00 14.30 188 LYS A C 1
ATOM 1327 O O . LYS A 1 170 A 29.602 -13.994 -42.915 1.00 14.42 188 LYS A O 1
ATOM 1333 N N . ASP A 1 171 ? 28.592 -15.034 -41.199 1.00 13.35 189 ASP A N 1
ATOM 1334 C CA . ASP A 1 171 ? 27.395 -14.194 -41.287 1.00 13.45 189 ASP A CA 1
ATOM 1335 C C . ASP A 1 171 ? 26.618 -14.310 -39.979 1.00 11.91 189 ASP A C 1
ATOM 1336 O O . ASP A 1 171 ? 26.856 -15.215 -39.176 1.00 14.79 189 ASP A O 1
ATOM 1341 N N . SER A 1 172 ? 25.663 -13.393 -39.784 1.00 11.64 190 SER A N 1
ATOM 1342 C CA . SER A 1 172 ? 24.644 -13.641 -38.771 1.00 14.28 190 SER A CA 1
ATOM 1343 C C . SER A 1 172 ? 23.561 -14.555 -39.353 1.00 14.13 190 SER A C 1
ATOM 1344 O O . SER A 1 172 ? 23.571 -14.888 -40.546 1.00 13.10 190 SER A O 1
ATOM 1347 N N . CYS A 1 173 ? 22.639 -15.002 -38.500 1.00 11.56 191 CYS A N 1
ATOM 1348 C CA . CYS A 1 173 ? 21.673 -15.997 -38.955 1.00 12.85 191 CYS A CA 1
ATOM 1349 C C . CYS A 1 173 ? 20.453 -15.941 -38.033 1.00 12.56 191 CYS A C 1
ATOM 1350 O O . CYS A 1 173 ? 20.355 -15.069 -37.162 1.00 13.06 191 CYS A O 1
ATOM 1353 N N . GLN A 1 174 ? 19.506 -16.862 -38.246 1.00 13.24 192 GLN A N 1
ATOM 1354 C CA . GLN A 1 174 ? 18.285 -16.868 -37.441 1.00 14.17 192 GLN A CA 1
ATOM 1355 C C . GLN A 1 174 ? 18.596 -16.964 -35.949 1.00 13.06 192 GLN A C 1
ATOM 1356 O O . GLN A 1 174 ? 19.436 -17.758 -35.511 1.00 13.94 192 GLN A O 1
ATOM 1362 N N . ARG A 1 175 ? 17.892 -16.149 -35.169 1.00 12.81 193 ARG A N 1
ATOM 1363 C CA . ARG A 1 175 ? 18.022 -15.935 -33.730 1.00 12.87 193 ARG A CA 1
ATOM 1364 C C . ARG A 1 175 ? 19.070 -14.866 -33.394 1.00 12.05 193 ARG A C 1
ATOM 1365 O O . ARG A 1 175 ? 19.222 -14.531 -32.208 1.00 15.00 193 ARG A O 1
ATOM 1373 N N . ASP A 1 176 ? 19.760 -14.298 -34.387 1.00 11.41 194 ASP A N 1
ATOM 1374 C CA . ASP A 1 176 ? 20.645 -13.153 -34.177 1.00 10.81 194 ASP A CA 1
ATOM 1375 C C . ASP A 1 176 ? 19.945 -11.808 -34.336 1.00 12.23 194 ASP A C 1
ATOM 1376 O O . ASP A 1 176 ? 20.496 -10.796 -33.891 1.00 12.52 194 ASP A O 1
ATOM 1381 N N . ALA A 1 177 ? 18.763 -11.757 -34.969 1.00 10.89 195 ALA A N 1
ATOM 1382 C CA . ALA A 1 177 ? 18.150 -10.470 -35.301 1.00 11.98 195 ALA A CA 1
ATOM 1383 C C . ALA A 1 177 ? 17.980 -9.601 -34.060 1.00 10.62 195 ALA A C 1
ATOM 1384 O O . ALA A 1 177 ? 17.740 -10.088 -32.954 1.00 11.61 195 ALA A O 1
ATOM 1386 N N . GLY A 1 178 ? 18.070 -8.291 -34.270 1.00 10.41 196 GLY A N 1
ATOM 1387 C CA . GLY A 1 178 ? 17.973 -7.342 -33.189 1.00 10.65 196 GLY A CA 1
ATOM 1388 C C . GLY A 1 178 ? 19.283 -7.051 -32.497 1.00 12.37 196 GLY A C 1
ATOM 1389 O O . GLY A 1 178 ? 19.403 -6.013 -31.836 1.00 13.44 196 GLY A O 1
ATOM 1390 N N . GLY A 1 179 ? 20.270 -7.934 -32.644 1.00 11.77 197 GLY A N 1
ATOM 1391 C CA . GLY A 1 179 ? 21.545 -7.778 -31.994 1.00 12.14 197 GLY A CA 1
ATOM 1392 C C . GLY A 1 179 ? 22.419 -6.747 -32.675 1.00 13.02 197 GLY A C 1
ATOM 1393 O O . GLY A 1 179 ? 22.095 -6.178 -33.733 1.00 13.56 197 GLY A O 1
ATOM 1394 N N . PRO A 1 180 ? 23.562 -6.497 -32.055 1.00 11.65 198 PRO A N 1
ATOM 1395 C CA . PRO A 1 180 ? 24.403 -5.357 -32.433 1.00 13.59 198 PRO A CA 1
ATOM 1396 C C . PRO A 1 180 ? 25.447 -5.643 -33.496 1.00 13.74 198 PRO A C 1
ATOM 1397 O O . PRO A 1 180 ? 26.029 -6.727 -33.576 1.00 13.07 198 PRO A O 1
ATOM 1401 N N . VAL A 1 181 ? 25.697 -4.612 -34.300 1.00 12.29 199 VAL A N 1
ATOM 1402 C CA . VAL A 1 181 ? 26.910 -4.495 -35.102 1.00 13.11 199 VAL A CA 1
ATOM 1403 C C . VAL A 1 181 ? 27.643 -3.282 -34.566 1.00 10.89 199 VAL A C 1
ATOM 1404 O O . VAL A 1 181 ? 27.168 -2.147 -34.720 1.00 11.65 199 VAL A O 1
ATOM 1408 N N . VAL A 1 182 ? 28.802 -3.506 -33.956 1.00 11.49 200 VAL A N 1
ATOM 1409 C CA . VAL A 1 182 ? 29.557 -2.439 -33.313 1.00 12.35 200 VAL A CA 1
ATOM 1410 C C . VAL A 1 182 ? 30.845 -2.203 -34.086 1.00 12.95 200 VAL A C 1
ATOM 1411 O O . VAL A 1 182 ? 31.606 -3.143 -34.328 1.00 14.58 200 VAL A O 1
ATOM 1415 N N . CYS A 1 183 ? 31.098 -0.943 -34.443 1.00 13.47 201 CYS A N 1
ATOM 1416 C CA . CYS A 1 183 ? 32.292 -0.543 -35.178 1.00 14.29 201 CYS A CA 1
ATOM 1417 C C . CYS A 1 183 ? 32.895 0.671 -34.489 1.00 15.49 201 CYS A C 1
ATOM 1418 O O . CYS A 1 183 ? 32.200 1.665 -34.268 1.00 18.44 201 CYS A O 1
ATOM 1421 N N . ASN A 1 184 ? 34.181 0.591 -34.137 1.00 16.63 202 ASN A N 1
ATOM 1422 C CA . ASN A 1 184 ? 34.877 1.708 -33.497 1.00 18.70 202 ASN A CA 1
ATOM 1423 C C . ASN A 1 184 ? 34.108 2.225 -32.282 1.00 18.12 202 ASN A C 1
ATOM 1424 O O . ASN A 1 184 ? 33.973 3.431 -32.073 1.00 20.80 202 ASN A O 1
ATOM 1429 N N . GLY A 1 185 ? 33.573 1.297 -31.489 1.00 19.47 203 GLY A N 1
ATOM 1430 C CA . GLY A 1 185 ? 32.947 1.650 -30.234 1.00 17.70 203 GLY A CA 1
ATOM 1431 C C . GLY A 1 185 ? 31.550 2.213 -30.342 1.00 17.14 203 GLY A C 1
ATOM 1432 O O . GLY A 1 185 ? 31.050 2.764 -29.355 1.00 19.23 203 GLY A O 1
ATOM 1433 N N . GLN A 1 186 ? 30.901 2.098 -31.505 1.00 15.88 204 GLN A N 1
ATOM 1434 C CA . GLN A 1 186 ? 29.577 2.666 -31.712 1.00 15.36 204 GLN A CA 1
ATOM 1435 C C . GLN A 1 186 ? 28.664 1.633 -32.353 1.00 14.71 204 GLN A C 1
ATOM 1436 O O . GLN A 1 186 ? 29.100 0.787 -33.132 1.00 13.92 204 GLN A O 1
ATOM 1442 N N . LEU A 1 187 ? 27.381 1.725 -32.037 1.00 13.65 209 LEU A N 1
ATOM 1443 C CA . LEU A 1 187 ? 26.400 0.785 -32.563 1.00 12.62 209 LEU A CA 1
ATOM 1444 C C . LEU A 1 187 ? 25.985 1.255 -33.951 1.00 12.46 209 LEU A C 1
ATOM 1445 O O . LEU A 1 187 ? 25.109 2.109 -34.102 1.00 16.15 209 LEU A O 1
ATOM 1450 N N . GLN A 1 188 ? 26.601 0.686 -34.981 1.00 11.94 210 GLN A N 1
ATOM 1451 C CA . GLN A 1 188 ? 26.282 1.096 -36.343 1.00 11.81 210 GLN A CA 1
ATOM 1452 C C . GLN A 1 188 ? 25.117 0.326 -36.946 1.00 13.17 210 GLN A C 1
ATOM 1453 O O . GLN A 1 188 ? 24.433 0.855 -37.839 1.00 13.16 210 GLN A O 1
ATOM 1459 N N . GLY A 1 189 ? 24.865 -0.903 -36.489 1.00 11.68 211 GLY A N 1
ATOM 1460 C CA . GLY A 1 189 ? 23.896 -1.751 -37.155 1.00 11.39 211 GLY A CA 1
ATOM 1461 C C . GLY A 1 189 ? 23.075 -2.564 -36.176 1.00 9.88 211 GLY A C 1
ATOM 1462 O O . GLY A 1 189 ? 23.473 -2.802 -35.035 1.00 12.08 211 GLY A O 1
ATOM 1463 N N . VAL A 1 190 ? 21.898 -2.964 -36.655 1.00 11.00 212 VAL A N 1
ATOM 1464 C CA . VAL A 1 190 ? 21.031 -3.940 -36.004 1.00 10.61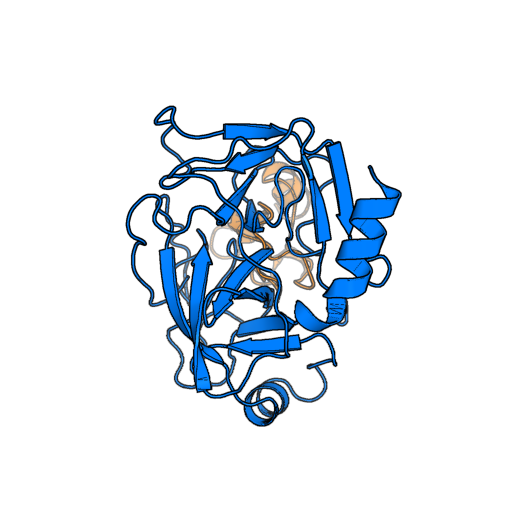 212 VAL A CA 1
ATOM 1465 C C . VAL A 1 190 ? 20.886 -5.111 -36.967 1.00 11.73 212 VAL A C 1
ATOM 1466 O O . VAL A 1 190 ? 20.589 -4.904 -38.151 1.00 12.41 212 VAL A O 1
ATOM 1470 N N . VAL A 1 191 ? 21.123 -6.332 -36.468 1.00 10.64 213 VAL A N 1
ATOM 1471 C CA . VAL A 1 191 ? 20.928 -7.526 -37.289 1.00 10.85 213 VAL A CA 1
ATOM 1472 C C . VAL A 1 191 ? 19.496 -7.567 -37.811 1.00 13.03 213 VAL A C 1
ATOM 1473 O O . VAL A 1 191 ? 18.527 -7.544 -37.039 1.00 11.49 213 VAL A O 1
ATOM 1477 N N . SER A 1 192 ? 19.362 -7.682 -39.133 1.00 11.66 214 SER A N 1
ATOM 1478 C CA . SER A 1 192 ? 18.053 -7.600 -39.767 1.00 11.24 214 SER A CA 1
ATOM 1479 C C . SER A 1 192 ? 17.762 -8.819 -40.634 1.00 10.67 214 SER A C 1
ATOM 1480 O O . SER A 1 192 ? 16.980 -9.682 -40.231 1.00 11.39 214 SER A O 1
ATOM 1483 N N . TRP A 1 193 ? 18.370 -8.916 -41.821 1.00 10.93 215 TRP A N 1
ATOM 1484 C CA . TRP A 1 193 ? 17.958 -9.953 -42.760 1.00 10.90 215 TRP A CA 1
ATOM 1485 C C . TRP A 1 193 ? 19.100 -10.368 -43.682 1.00 14.03 215 TRP A C 1
ATOM 1486 O O . TRP A 1 193 ? 20.205 -9.818 -43.650 1.00 13.22 215 TRP A O 1
ATOM 1497 N N . GLY A 1 194 ? 18.801 -11.363 -44.504 1.00 17.10 216 GLY A N 1
ATOM 1498 C CA . GLY A 1 194 ? 19.706 -11.821 -45.545 1.00 15.97 216 GLY A CA 1
ATOM 1499 C C . GLY A 1 194 ? 19.017 -12.958 -46.261 1.00 16.91 216 GLY A C 1
ATOM 1500 O O . GLY A 1 194 ? 17.998 -13.474 -45.802 1.00 18.27 216 GLY A O 1
ATOM 1501 N N . HIS A 1 195 ? 19.572 -13.336 -47.413 1.00 16.59 217 HIS A N 1
ATOM 1502 C CA . HIS A 1 195 ? 19.066 -14.502 -48.131 1.00 17.77 217 HIS A CA 1
ATOM 1503 C C . HIS A 1 195 ? 19.860 -15.713 -47.658 1.00 17.34 217 HIS A C 1
ATOM 1504 O O . HIS A 1 195 ? 21.059 -15.823 -47.931 1.00 16.43 217 HIS A O 1
ATOM 1511 N N . GLY A 1 196 ? 19.198 -16.602 -46.916 1.00 18.32 219 GLY A N 1
ATOM 1512 C CA . GLY A 1 196 ? 19.921 -17.663 -46.263 1.00 18.15 219 GLY A CA 1
ATOM 1513 C C . GLY A 1 196 ? 20.839 -17.078 -45.203 1.00 17.82 219 GLY A C 1
ATOM 1514 O O . GLY A 1 196 ? 20.661 -15.951 -44.747 1.00 16.53 219 GLY A O 1
ATOM 1515 N N . CYS A 1 197 ? 21.837 -17.873 -44.817 1.00 16.76 220 CYS A N 1
ATOM 1516 C CA . CYS A 1 197 ? 22.869 -17.453 -43.874 1.00 17.85 220 CYS A CA 1
ATOM 1517 C C . CYS A 1 197 ? 24.225 -17.861 -44.421 1.00 15.65 220 CYS A C 1
ATOM 1518 O O . CYS A 1 197 ? 24.440 -19.037 -44.736 1.00 17.81 220 CYS A O 1
ATOM 1521 N N . ALA A 1 198 ? 25.130 -16.891 -44.534 1.00 14.79 221 ALA A N 1
ATOM 1522 C CA . ALA A 1 198 ? 26.513 -17.148 -44.928 1.00 15.04 221 ALA A CA 1
ATOM 1523 C C . ALA A 1 198 ? 26.610 -17.743 -46.327 1.00 15.17 221 ALA A C 1
ATOM 1524 O O . ALA A 1 198 ? 27.548 -18.479 -46.634 1.00 15.87 221 ALA A O 1
ATOM 1526 N N . TRP A 1 199 A 25.642 -17.442 -47.188 1.00 15.13 221 TRP A N 1
ATOM 1527 C CA . TRP A 1 199 A 25.736 -17.874 -48.572 1.00 19.30 221 TRP A CA 1
ATOM 1528 C C . TRP A 1 199 A 26.679 -16.956 -49.338 1.00 15.75 221 TRP A C 1
ATOM 1529 O O . TRP A 1 199 A 26.825 -15.773 -49.014 1.00 15.16 221 TRP A O 1
ATOM 1540 N N . LYS A 1 200 ? 27.343 -17.522 -50.343 1.00 20.35 222 LYS A N 1
ATOM 1541 C CA . LYS A 1 200 ? 28.224 -16.736 -51.203 1.00 17.91 222 LYS A CA 1
ATOM 1542 C C . LYS A 1 200 ? 27.444 -15.605 -51.864 1.00 18.72 222 LYS A C 1
ATOM 1543 O O . LYS A 1 200 ? 26.341 -15.810 -52.372 1.00 21.43 222 LYS A O 1
ATOM 1549 N N . ASN A 1 201 ? 28.010 -14.398 -51.826 1.00 18.51 223 ASN A N 1
ATOM 1550 C CA . ASN A 1 201 ? 27.457 -13.221 -52.493 1.00 17.74 223 ASN A CA 1
ATOM 1551 C C . ASN A 1 201 ? 26.120 -12.761 -51.928 1.00 17.26 223 ASN A C 1
ATOM 1552 O O . ASN A 1 201 ? 25.423 -11.962 -52.564 1.00 17.83 223 ASN A O 1
ATOM 1557 N N . ARG A 1 202 ? 25.750 -13.236 -50.740 1.00 15.13 224 ARG A N 1
ATOM 1558 C CA . ARG A 1 202 ? 24.509 -12.834 -50.086 1.00 14.46 224 ARG A CA 1
ATOM 1559 C C . ARG A 1 202 ? 24.845 -12.438 -48.652 1.00 14.68 224 ARG A C 1
ATOM 1560 O O . ARG A 1 202 ? 24.605 -13.199 -47.707 1.00 16.51 224 ARG A O 1
ATOM 1568 N N . PRO A 1 203 ? 25.421 -11.255 -48.454 1.00 14.67 225 PRO A N 1
ATOM 1569 C CA . PRO A 1 203 ? 25.886 -10.868 -47.119 1.00 12.45 225 PRO A CA 1
ATOM 1570 C C . PRO A 1 203 ? 24.727 -10.456 -46.226 1.00 12.55 225 PRO A C 1
ATOM 1571 O O . PRO A 1 203 ? 23.592 -10.260 -46.669 1.00 14.58 225 PRO A O 1
ATOM 1575 N N . GLY A 1 204 ? 25.031 -10.324 -44.937 1.00 10.90 226 GLY A N 1
ATOM 1576 C CA . GLY A 1 204 ? 24.018 -9.859 -44.013 1.00 12.24 226 GLY A CA 1
ATOM 1577 C C . GLY A 1 204 ? 23.636 -8.413 -44.290 1.00 11.55 226 GLY A C 1
ATOM 1578 O O . GLY A 1 204 ? 24.475 -7.575 -44.629 1.00 12.10 226 GLY A O 1
ATOM 1579 N N . VAL A 1 205 ? 22.344 -8.118 -44.133 1.00 10.59 227 VAL A N 1
ATOM 1580 C CA . VAL A 1 205 ? 21.803 -6.771 -44.282 1.00 9.23 227 VAL A CA 1
ATOM 1581 C C . VAL A 1 205 ? 21.388 -6.270 -42.905 1.00 12.22 227 VAL A C 1
ATOM 1582 O O . VAL A 1 205 ? 20.706 -6.977 -42.149 1.00 11.25 227 VAL A O 1
ATOM 1586 N N . TYR A 1 206 ? 21.807 -5.055 -42.575 1.00 10.68 228 TYR A N 1
ATOM 1587 C CA . TYR A 1 206 ? 21.669 -4.520 -41.229 1.00 10.23 228 TYR A CA 1
ATOM 1588 C C . TYR A 1 206 ? 20.989 -3.163 -41.293 1.00 13.15 228 TYR A C 1
ATOM 1589 O O . TYR A 1 206 ? 21.133 -2.421 -42.272 1.00 11.18 228 TYR A O 1
ATOM 1598 N N . THR A 1 207 ? 20.255 -2.830 -40.232 1.00 10.69 229 THR A N 1
ATOM 1599 C CA . THR A 1 207 ? 19.640 -1.512 -40.150 1.00 11.12 229 THR A CA 1
ATOM 1600 C C . THR A 1 207 ? 20.689 -0.482 -39.765 1.00 10.95 229 THR A C 1
ATOM 1601 O O . THR A 1 207 ? 21.438 -0.677 -38.802 1.00 11.07 229 THR A O 1
ATOM 1605 N N . LYS A 1 208 ? 20.724 0.615 -40.523 1.00 13.05 230 LYS A N 1
ATOM 1606 C CA . LYS A 1 208 ? 21.671 1.709 -40.328 1.00 12.28 230 LYS A CA 1
ATOM 1607 C C . LYS A 1 208 ? 21.186 2.568 -39.166 1.00 11.32 230 LYS A C 1
ATOM 1608 O O . LYS A 1 208 ? 20.357 3.465 -39.342 1.00 12.56 230 LYS A O 1
ATOM 1614 N N . VAL A 1 209 ? 21.733 2.308 -37.972 1.00 12.33 231 VAL A N 1
ATOM 1615 C CA . VAL A 1 209 ? 21.265 2.976 -36.759 1.00 12.78 231 VAL A CA 1
ATOM 1616 C C . VAL A 1 209 ? 21.415 4.491 -36.868 1.00 12.24 231 VAL A C 1
ATOM 1617 O O . VAL A 1 209 ? 20.581 5.248 -36.355 1.00 14.87 231 VAL A O 1
ATOM 1621 N N . TYR A 1 210 ? 22.473 4.959 -37.536 1.00 13.63 232 TYR A N 1
ATOM 1622 C CA . TYR A 1 210 ? 22.690 6.397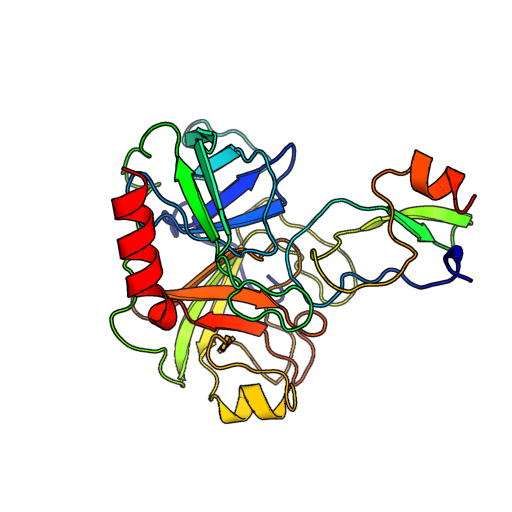 -37.660 1.00 14.30 232 TYR A CA 1
ATOM 1623 C C . TYR A 1 210 ? 21.475 7.114 -38.233 1.00 15.16 232 TYR A C 1
ATOM 1624 O O . TYR A 1 210 ? 21.186 8.254 -37.849 1.00 16.24 232 TYR A O 1
ATOM 1633 N N . ASN A 1 211 ? 20.734 6.459 -39.132 1.00 13.88 233 ASN A N 1
ATOM 1634 C CA . ASN A 1 211 ? 19.577 7.115 -39.722 1.00 14.83 233 ASN A CA 1
ATOM 1635 C C . ASN A 1 211 ? 18.437 7.299 -38.731 1.00 16.52 233 ASN A C 1
ATOM 1636 O O . ASN A 1 211 ? 17.488 8.032 -39.039 1.00 19.56 233 ASN A O 1
ATOM 1641 N N . TYR A 1 212 ? 18.522 6.682 -37.551 1.00 14.52 234 TYR A N 1
ATOM 1642 C CA . TYR A 1 212 ? 17.447 6.703 -36.562 1.00 14.82 234 TYR A CA 1
ATOM 1643 C C . TYR A 1 212 ? 17.837 7.394 -35.261 1.00 18.92 234 TYR A C 1
ATOM 1644 O O . TYR A 1 212 ? 17.115 7.264 -34.266 1.00 17.97 234 TYR A O 1
ATOM 1653 N N . VAL A 1 213 ? 18.948 8.136 -35.243 1.00 15.73 235 VAL A N 1
ATOM 1654 C CA . VAL A 1 213 ? 19.374 8.788 -34.007 1.00 18.37 235 VAL A CA 1
ATOM 1655 C C . VAL A 1 213 ? 18.314 9.773 -33.523 1.00 18.56 235 VAL A C 1
ATOM 1656 O O . VAL A 1 213 ? 18.008 9.841 -32.324 1.00 17.09 235 VAL A O 1
ATOM 1660 N N . ASP A 1 214 ? 17.713 10.528 -34.450 1.00 20.04 236 ASP A N 1
ATOM 1661 C CA . ASP A 1 214 ? 16.679 11.479 -34.052 1.00 18.85 236 ASP A CA 1
ATOM 1662 C C . ASP A 1 214 ? 15.412 10.763 -33.591 1.00 18.16 236 ASP A C 1
ATOM 1663 O O . ASP A 1 214 ? 14.798 11.163 -32.590 1.00 17.82 236 ASP A O 1
ATOM 1668 N N . TRP A 1 215 ? 15.009 9.704 -34.302 1.00 16.62 237 TRP A N 1
ATOM 1669 C CA . TRP A 1 215 ? 13.847 8.926 -33.876 1.00 15.32 237 TRP A CA 1
ATOM 1670 C C . TRP A 1 215 ? 14.070 8.324 -32.497 1.00 17.57 237 TRP A C 1
ATOM 1671 O O . TRP A 1 215 ? 13.158 8.300 -31.660 1.00 17.68 237 TRP A O 1
ATOM 1682 N N . ILE A 1 216 ? 15.279 7.826 -32.243 1.00 15.29 238 ILE A N 1
ATOM 1683 C CA . ILE A 1 216 ? 15.583 7.269 -30.929 1.00 15.08 238 ILE A CA 1
ATOM 1684 C C . ILE A 1 216 ? 15.487 8.349 -29.856 1.00 15.40 238 ILE A C 1
ATOM 1685 O O . ILE A 1 216 ? 14.828 8.168 -28.824 1.00 15.78 238 ILE A O 1
ATOM 1690 N N . LYS A 1 217 ? 16.132 9.497 -30.091 1.00 15.65 239 LYS A N 1
ATOM 1691 C CA . LYS A 1 217 ? 16.065 10.597 -29.132 1.00 18.14 239 LYS A CA 1
ATOM 1692 C C . LYS A 1 217 ? 14.621 11.013 -28.865 1.00 19.32 239 LYS A C 1
ATOM 1693 O O . LYS A 1 217 ? 14.220 11.196 -27.710 1.00 19.07 239 LYS A O 1
ATOM 1699 N N . ASP A 1 218 ? 13.827 11.165 -29.932 1.00 17.91 240 ASP A N 1
ATOM 1700 C CA . ASP A 1 218 ? 12.457 11.648 -29.784 1.00 21.30 240 ASP A CA 1
ATOM 1701 C C . ASP A 1 218 ? 11.586 10.634 -29.055 1.00 15.86 240 ASP A C 1
ATOM 1702 O O . ASP A 1 218 ? 10.733 11.011 -28.238 1.00 19.68 240 ASP A O 1
ATOM 1707 N N . THR A 1 219 ? 11.769 9.345 -29.355 1.00 15.89 241 THR A N 1
ATOM 1708 C CA . THR A 1 219 ? 10.947 8.318 -28.726 1.00 18.05 241 THR A CA 1
ATOM 1709 C C . THR A 1 219 ? 11.287 8.181 -27.246 1.00 17.20 241 THR A C 1
ATOM 1710 O O . THR A 1 219 ? 10.396 8.029 -26.401 1.00 17.59 241 THR A O 1
ATOM 1714 N N . ILE A 1 220 ? 12.574 8.232 -26.914 1.00 17.83 242 ILE A N 1
ATOM 1715 C CA . ILE A 1 220 ? 12.974 8.195 -25.514 1.00 17.45 242 ILE A CA 1
ATOM 1716 C C . ILE A 1 220 ? 12.379 9.379 -24.770 1.00 18.85 242 ILE A C 1
ATOM 1717 O O . ILE A 1 220 ? 11.862 9.240 -23.654 1.00 20.52 242 ILE A O 1
ATOM 1722 N N . ALA A 1 221 ? 12.424 10.559 -25.387 1.00 18.42 243 ALA A N 1
ATOM 1723 C CA . ALA A 1 221 ? 11.926 11.754 -24.716 1.00 22.82 243 ALA A CA 1
ATOM 1724 C C . ALA A 1 221 ? 10.418 11.699 -24.546 1.00 25.87 243 ALA A C 1
ATOM 1725 O O . ALA A 1 221 ? 9.887 12.134 -23.518 1.00 27.66 243 ALA A O 1
ATOM 1727 N N . ALA A 1 222 ? 9.713 11.177 -25.548 1.00 23.95 244 ALA A N 1
ATOM 1728 C CA . ALA A 1 222 ? 8.259 11.113 -25.489 1.00 23.94 244 ALA A CA 1
ATOM 1729 C C . ALA A 1 222 ? 7.765 10.073 -24.498 1.00 27.01 244 ALA A C 1
ATOM 1730 O O . ALA A 1 222 ? 6.604 10.133 -24.087 1.00 24.33 244 ALA A O 1
ATOM 1732 N N . ASN A 1 223 ? 8.615 9.130 -24.097 1.00 23.47 245 ASN A N 1
ATOM 1733 C CA . ASN A 1 223 ? 8.200 8.017 -23.253 1.00 25.55 245 ASN A CA 1
ATOM 1734 C C . ASN A 1 223 ? 8.956 7.985 -21.930 1.00 31.90 245 ASN A C 1
ATOM 1735 O O . ASN A 1 223 ? 9.190 6.917 -21.361 1.00 30.38 245 ASN A O 1
ATOM 1740 N N . SER A 1 224 ? 9.336 9.154 -21.430 1.00 32.01 246 SER A N 1
ATOM 1741 C CA . SER A 1 224 ? 9.976 9.268 -20.126 1.00 37.51 246 SER A CA 1
ATOM 1742 C C . SER A 1 224 ? 8.936 9.503 -19.038 1.00 48.10 246 SER A C 1
ATOM 1743 O O . SER A 1 224 ? 8.187 8.593 -18.681 1.00 56.02 246 SER A O 1
ATOM 1746 N N . GLU B 2 13 ? -0.969 -29.043 -50.939 1.00 34.62 3 GLU E N 1
ATOM 1747 C CA . GLU B 2 13 ? 0.209 -28.401 -51.512 1.00 38.03 3 GLU E CA 1
ATOM 1748 C C . GLU B 2 13 ? 0.929 -27.573 -50.462 1.00 31.41 3 GLU E C 1
ATOM 1749 O O . GLU B 2 13 ? 2.159 -27.547 -50.415 1.00 32.70 3 GLU E O 1
ATOM 1755 N N . VAL B 2 14 ? 0.143 -26.899 -49.620 1.00 29.53 4 VAL E N 1
ATOM 1756 C CA . VAL B 2 14 ? 0.699 -26.195 -48.465 1.00 28.17 4 VAL E CA 1
ATOM 1757 C C . VAL B 2 14 ? 1.597 -27.126 -47.657 1.00 27.77 4 VAL E C 1
ATOM 1758 O O . VAL B 2 14 ? 2.738 -26.787 -47.313 1.00 25.62 4 VAL E O 1
ATOM 1762 N N . CYS B 2 15 ? 1.099 -28.324 -47.358 1.00 25.64 5 CYS E N 1
ATOM 1763 C CA . CYS B 2 15 ? 1.823 -29.229 -46.477 1.00 25.56 5 CYS E CA 1
ATOM 1764 C C . CYS B 2 15 ? 3.024 -29.882 -47.148 1.00 25.83 5 CYS E C 1
ATOM 1765 O O . CYS B 2 15 ? 3.821 -30.525 -46.459 1.00 30.00 5 CYS E O 1
ATOM 1768 N N . SER B 2 16 ? 3.185 -29.715 -48.456 1.00 27.03 6 SER E N 1
ATOM 1769 C CA . SER B 2 16 ? 4.337 -30.244 -49.167 1.00 30.20 6 SER E CA 1
ATOM 1770 C C . SER B 2 16 ? 5.469 -29.237 -49.300 1.00 28.79 6 SER E C 1
ATOM 1771 O O . SER B 2 16 ? 6.572 -29.623 -49.703 1.00 32.45 6 SER E O 1
ATOM 1774 N N . GLU B 2 17 ? 5.225 -27.968 -48.975 1.00 23.65 7 GLU E N 1
ATOM 1775 C CA . GLU B 2 17 ? 6.258 -26.948 -49.086 1.00 26.67 7 GLU E CA 1
ATOM 1776 C C . GLU B 2 17 ? 7.395 -27.233 -48.115 1.00 27.68 7 GLU E C 1
ATOM 1777 O O . GLU B 2 17 ? 7.189 -27.752 -47.014 1.00 26.16 7 GLU E O 1
ATOM 1783 N N . GLN B 2 18 ? 8.611 -26.904 -48.547 1.00 26.20 8 GLN E N 1
ATOM 1784 C CA . GLN B 2 18 ? 9.772 -27.029 -47.683 1.00 26.77 8 GLN E CA 1
ATOM 1785 C C . GLN B 2 18 ? 9.732 -25.953 -46.605 1.00 21.71 8 GLN E C 1
ATOM 1786 O O . GLN B 2 18 ? 9.141 -24.886 -46.784 1.00 25.08 8 GLN E O 1
ATOM 1792 N N . ALA B 2 19 ? 10.348 -26.255 -45.463 1.00 22.04 9 ALA E N 1
ATOM 1793 C CA . ALA B 2 19 ? 10.460 -25.263 -44.403 1.00 19.27 9 ALA E CA 1
ATOM 1794 C C . ALA B 2 19 ? 11.203 -24.041 -44.927 1.00 22.33 9 ALA E C 1
ATOM 1795 O O . ALA B 2 19 ? 12.221 -24.161 -45.613 1.00 23.94 9 ALA E O 1
ATOM 1797 N N . GLU B 2 20 ? 10.683 -22.858 -44.614 1.00 15.00 10 GLU E N 1
ATOM 1798 C CA . GLU B 2 20 ? 11.293 -21.602 -45.046 1.00 17.92 10 GLU E CA 1
ATOM 1799 C C . GLU B 2 20 ? 11.448 -20.677 -43.846 1.00 15.36 10 GLU E C 1
ATOM 1800 O O . GLU B 2 20 ? 10.453 -20.229 -43.264 1.00 16.22 10 GLU E O 1
ATOM 1806 N N . THR B 2 21 ? 12.698 -20.377 -43.478 1.00 16.64 11 THR E N 1
ATOM 1807 C CA . THR B 2 21 ? 12.914 -19.384 -42.435 1.00 15.92 11 THR E CA 1
ATOM 1808 C C . THR B 2 21 ? 12.455 -18.007 -42.885 1.00 14.22 11 THR E C 1
ATOM 1809 O O . THR B 2 21 ? 12.083 -17.176 -42.047 1.00 14.66 11 THR E O 1
ATOM 1813 N N . GLY B 2 22 ? 12.513 -17.733 -44.186 1.00 14.37 12 GLY E N 1
ATOM 1814 C CA . GLY B 2 22 ? 12.346 -16.388 -44.676 1.00 14.32 12 GLY E CA 1
ATOM 1815 C C . GLY B 2 22 ? 13.650 -15.632 -44.493 1.00 14.20 12 GLY E C 1
ATOM 1816 O O . GLY B 2 22 ? 14.623 -16.156 -43.934 1.00 17.17 12 GLY E O 1
ATOM 1817 N N . PRO B 2 23 ? 13.695 -14.378 -44.948 1.00 14.60 13 PRO E N 1
ATOM 1818 C CA . PRO B 2 23 ? 14.956 -13.622 -44.885 1.00 14.57 13 PRO E CA 1
ATOM 1819 C C . PRO B 2 23 ? 15.255 -13.010 -43.532 1.00 13.59 13 PRO E C 1
ATOM 1820 O O . PRO B 2 23 ? 16.431 -12.740 -43.242 1.00 13.45 13 PRO E O 1
ATOM 1824 N N . CYS B 2 24 ? 14.245 -12.767 -42.705 1.00 13.15 14 CYS E N 1
ATOM 1825 C CA . CYS B 2 24 ? 14.478 -12.115 -41.424 1.00 12.75 14 CYS E CA 1
ATOM 1826 C C . CYS B 2 24 ? 15.172 -13.085 -40.473 1.00 12.18 14 CYS E C 1
ATOM 1827 O O . CYS B 2 24 ? 15.183 -14.304 -40.684 1.00 12.75 14 CYS E O 1
ATOM 1830 N N . ARG B 2 25 ? 15.767 -12.540 -39.414 1.00 12.22 15 ARG E N 1
ATOM 1831 C CA . ARG B 2 25 ? 16.702 -13.329 -38.621 1.00 13.76 15 ARG E CA 1
ATOM 1832 C C . ARG B 2 25 ? 16.298 -13.502 -37.154 1.00 13.39 15 ARG E C 1
ATOM 1833 O O . ARG B 2 25 ? 17.141 -13.839 -36.311 1.00 14.16 15 ARG E O 1
ATOM 1841 N N . ALA B 2 26 ? 15.029 -13.287 -36.825 1.00 13.25 16 ALA E N 1
ATOM 1842 C CA . ALA B 2 26 ? 14.520 -13.661 -35.513 1.00 16.41 16 ALA E CA 1
ATOM 1843 C C . ALA B 2 26 ? 14.439 -15.186 -35.413 1.00 14.50 16 ALA E C 1
ATOM 1844 O O . ALA B 2 26 ? 14.716 -15.913 -36.371 1.00 14.88 16 ALA E O 1
ATOM 1846 N N . CYS B 2 27 ? 14.051 -15.685 -34.238 1.00 16.11 17 CYS E N 1
ATOM 1847 C CA . CYS B 2 27 ? 13.667 -17.088 -34.096 1.00 15.24 17 CYS E CA 1
ATOM 1848 C C . CYS B 2 27 ? 12.314 -17.162 -33.397 1.00 15.24 17 CYS E C 1
ATOM 1849 O O . CYS B 2 27 ? 12.237 -17.254 -32.171 1.00 18.73 17 CYS E O 1
ATOM 1852 N N . PHE B 2 28 ? 11.251 -17.118 -34.188 1.00 15.05 18 PHE E N 1
ATOM 1853 C CA . PHE B 2 28 ? 9.917 -17.441 -33.704 1.00 17.59 18 PHE E CA 1
ATOM 1854 C C . PHE B 2 28 ? 9.763 -18.951 -33.812 1.00 17.48 18 PHE E C 1
ATOM 1855 O O . PHE B 2 28 ? 9.898 -19.518 -34.902 1.00 15.86 18 PHE E O 1
ATOM 1863 N N . SER B 2 29 ? 9.510 -19.603 -32.681 1.00 16.21 19 SER E N 1
ATOM 1864 C CA A SER B 2 29 ? 9.425 -21.059 -32.633 0.54 19.87 19 SER E CA 1
ATOM 1865 C CA B SER B 2 29 ? 9.435 -21.059 -32.651 0.46 20.12 19 SER E CA 1
ATOM 1866 C C . SER B 2 29 ? 8.185 -21.513 -33.392 1.00 20.81 19 SER E C 1
ATOM 1867 O O . SER B 2 29 ? 7.057 -21.254 -32.959 1.00 19.90 19 SER E O 1
ATOM 1872 N N A ARG B 2 30 ? 8.384 -22.185 -34.522 0.51 15.62 20 ARG E N 1
ATOM 1873 N N B ARG B 2 30 ? 8.374 -22.173 -34.530 0.49 15.66 20 ARG E N 1
ATOM 1874 C CA A ARG B 2 30 ? 7.276 -22.609 -35.361 0.51 14.00 20 ARG E CA 1
ATOM 1875 C CA B ARG B 2 30 ? 7.257 -22.608 -35.351 0.49 14.03 20 ARG E CA 1
ATOM 1876 C C A ARG B 2 30 ? 7.464 -24.068 -35.751 0.51 13.69 20 ARG E C 1
ATOM 1877 C C B ARG B 2 30 ? 7.443 -24.073 -35.719 0.49 13.95 20 ARG E C 1
ATOM 1878 O O A ARG B 2 30 ? 8.473 -24.704 -35.422 0.51 16.19 20 ARG E O 1
ATOM 1879 O O B ARG B 2 30 ? 8.432 -24.716 -35.345 0.49 15.87 20 ARG E O 1
ATOM 1894 N N . TRP B 2 31 ? 6.458 -24.603 -36.442 1.00 12.98 21 TRP E N 1
ATOM 1895 C CA . TRP B 2 31 ? 6.438 -25.989 -36.863 1.00 12.97 21 TRP E CA 1
ATOM 1896 C C . TRP B 2 31 ? 6.060 -26.062 -38.331 1.00 16.59 21 TRP E C 1
ATOM 1897 O O . TRP B 2 31 ? 5.289 -25.241 -38.831 1.00 14.29 21 TRP E O 1
ATOM 1908 N N . TYR B 2 32 ? 6.628 -27.045 -39.020 1.00 15.59 22 TYR E N 1
ATOM 1909 C CA . TYR B 2 32 ? 6.283 -27.326 -40.403 1.00 16.02 22 TYR E CA 1
ATOM 1910 C C . TYR B 2 32 ? 6.089 -28.823 -40.545 1.00 13.90 22 TYR E C 1
ATOM 1911 O O . TYR B 2 32 ? 6.673 -29.613 -39.798 1.00 15.77 22 TYR E O 1
ATOM 1920 N N . PHE B 2 33 ? 5.263 -29.202 -41.514 1.00 16.15 23 PHE E N 1
ATOM 1921 C CA . PHE B 2 33 ? 5.047 -30.605 -41.812 1.00 17.35 23 PHE E CA 1
ATOM 1922 C C . PHE B 2 33 ? 6.186 -31.082 -42.698 1.00 17.49 23 PHE E C 1
ATOM 1923 O O . PHE B 2 33 ? 6.379 -30.563 -43.805 1.00 17.18 23 PHE E O 1
ATOM 1931 N N . ASP B 2 34 ? 6.946 -32.056 -42.201 1.00 15.96 24 ASP E N 1
ATOM 1932 C CA . ASP B 2 34 ? 8.083 -32.616 -42.915 1.00 15.94 24 ASP E CA 1
ATOM 1933 C C . ASP B 2 34 ? 7.604 -33.836 -43.690 1.00 17.63 24 ASP E C 1
ATOM 1934 O O . ASP B 2 34 ? 7.283 -34.871 -43.096 1.00 17.13 24 ASP E O 1
ATOM 1939 N N . VAL B 2 35 ? 7.554 -33.715 -45.020 1.00 17.66 25 VAL E N 1
ATOM 1940 C CA . VAL B 2 35 ? 7.038 -34.810 -45.832 1.00 18.21 25 VAL E CA 1
ATOM 1941 C C . VAL B 2 35 ? 7.913 -36.051 -45.746 1.00 18.75 25 VAL E C 1
ATOM 1942 O O . VAL B 2 35 ? 7.433 -37.159 -46.009 1.00 19.23 25 VAL E O 1
ATOM 1946 N N . THR B 2 36 ? 9.194 -35.901 -45.407 1.00 18.87 26 THR E N 1
ATOM 1947 C CA . THR B 2 36 ? 10.040 -37.079 -45.282 1.00 19.67 26 THR E CA 1
ATOM 1948 C C . THR B 2 36 ? 9.774 -37.856 -44.003 1.00 19.88 26 THR E C 1
ATOM 1949 O O . THR B 2 36 ? 10.185 -39.016 -43.904 1.00 20.74 26 THR E O 1
ATOM 1953 N N . GLU B 2 37 ? 9.093 -37.246 -43.032 1.00 19.33 27 GLU E N 1
ATOM 1954 C CA . GLU B 2 37 ? 8.738 -37.909 -41.786 1.00 19.76 27 GLU E CA 1
ATOM 1955 C C . GLU B 2 37 ? 7.248 -38.167 -41.649 1.00 22.86 27 GLU E C 1
ATOM 1956 O O . GLU B 2 37 ? 6.850 -38.948 -40.777 1.00 20.35 27 GLU E O 1
ATOM 1962 N N . GLY B 2 38 ? 6.420 -37.547 -42.485 1.00 19.13 28 GLY E N 1
ATOM 1963 C CA . GLY B 2 38 ? 4.990 -37.670 -42.306 1.00 23.02 28 GLY E CA 1
ATOM 1964 C C . GLY B 2 38 ? 4.488 -37.072 -41.017 1.00 23.96 28 GLY E C 1
ATOM 1965 O O . GLY B 2 38 ? 3.428 -37.471 -40.531 1.00 22.90 28 GLY E O 1
ATOM 1966 N N . LYS B 2 39 ? 5.240 -36.144 -40.425 1.00 18.74 29 LYS E N 1
ATOM 1967 C CA . LYS B 2 39 ? 4.811 -35.451 -39.219 1.00 22.38 29 LYS E CA 1
ATOM 1968 C C . LYS B 2 39 ? 5.516 -34.099 -39.150 1.00 19.71 29 LYS E C 1
ATOM 1969 O O . LYS B 2 39 ? 6.348 -33.761 -39.998 1.00 17.74 29 LYS E O 1
ATOM 1975 N N . CYS B 2 40 ? 5.163 -33.318 -38.138 1.00 17.96 30 CYS E N 1
ATOM 1976 C CA . CYS B 2 40 ? 5.642 -31.952 -38.038 1.00 20.62 30 CYS E CA 1
ATOM 1977 C C . CYS B 2 40 ? 6.939 -31.878 -37.249 1.00 21.01 30 CYS E C 1
ATOM 1978 O O . CYS B 2 40 ? 7.226 -32.730 -36.402 1.00 24.89 30 CYS E O 1
ATOM 1981 N N . ALA B 2 41 ? 7.728 -30.849 -37.543 1.00 19.73 31 ALA E N 1
ATOM 1982 C CA . ALA B 2 41 ? 9.032 -30.646 -36.930 1.00 19.96 31 ALA E CA 1
ATOM 1983 C C . ALA B 2 41 ? 9.223 -29.163 -36.658 1.00 19.90 31 ALA E C 1
ATOM 1984 O O . ALA B 2 41 ? 8.635 -28.320 -37.353 1.00 16.73 31 ALA E O 1
ATOM 1986 N N . PRO B 2 42 ? 10.049 -28.812 -35.675 1.00 19.53 32 PRO E N 1
ATOM 1987 C CA . PRO B 2 42 ? 10.223 -27.403 -35.315 1.00 21.39 32 PRO E CA 1
ATOM 1988 C C . PRO B 2 42 ? 11.270 -26.711 -36.173 1.00 21.27 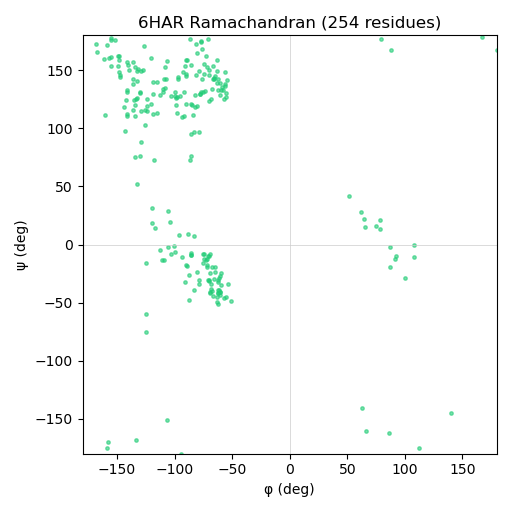32 PRO E C 1
ATOM 1989 O O . PRO B 2 42 ? 12.170 -27.343 -36.731 1.00 20.79 32 PRO E O 1
ATOM 1993 N N . PHE B 2 43 ? 11.121 -25.393 -36.299 1.00 16.44 33 PHE E N 1
ATOM 1994 C CA . PHE B 2 43 ? 12.114 -24.578 -36.992 1.00 19.46 33 PHE E CA 1
ATOM 1995 C C . PHE B 2 43 ? 12.036 -23.142 -36.490 1.00 21.24 33 PHE E C 1
ATOM 1996 O O . PHE B 2 43 ? 11.055 -22.743 -35.851 1.00 20.07 33 PHE E O 1
ATOM 2004 N N . CYS B 2 44 ? 13.108 -22.378 -36.735 1.00 18.72 34 CYS E N 1
ATOM 2005 C CA . CYS B 2 44 ? 13.096 -20.936 -36.486 1.00 17.61 34 CYS E CA 1
ATOM 2006 C C . CYS B 2 44 ? 12.481 -20.236 -37.685 1.00 16.96 34 CYS E C 1
ATOM 2007 O O . CYS B 2 44 ? 13.076 -20.208 -38.768 1.00 20.66 34 CYS E O 1
ATOM 2010 N N . TYR B 2 45 ? 11.302 -19.667 -37.495 1.00 15.38 35 TYR E N 1
ATOM 2011 C CA . TYR B 2 45 ? 10.769 -18.731 -38.467 1.00 15.34 35 T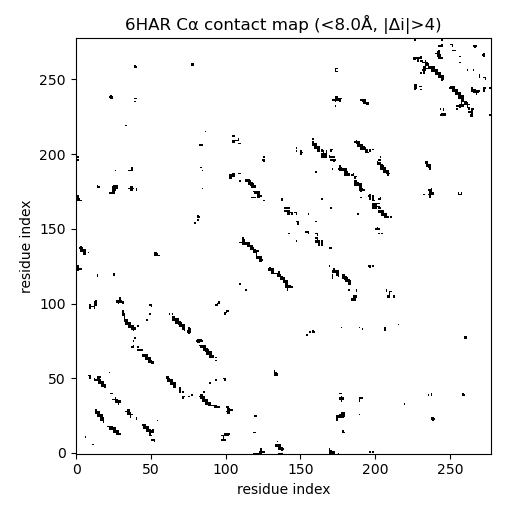YR E CA 1
ATOM 2012 C C . TYR B 2 45 ? 11.396 -17.371 -38.191 1.00 15.64 35 TYR E C 1
ATOM 2013 O O . TYR B 2 45 ? 11.385 -16.893 -37.050 1.00 15.63 35 TYR E O 1
ATOM 2022 N N . GLY B 2 46 ? 11.959 -16.758 -39.232 1.00 16.09 36 GLY E N 1
ATOM 2023 C CA . GLY B 2 46 ? 12.700 -15.523 -39.050 1.00 16.58 36 GLY E CA 1
ATOM 2024 C C . GLY B 2 46 ? 11.845 -14.313 -38.769 1.00 16.58 36 GLY E C 1
ATOM 2025 O O . GLY B 2 46 ? 12.386 -13.287 -38.342 1.00 16.92 36 GLY E O 1
ATOM 2026 N N . GLY B 2 47 ? 10.531 -14.410 -38.971 1.00 16.29 37 GLY E N 1
ATOM 2027 C CA . GLY B 2 47 ? 9.624 -13.335 -38.630 1.00 17.05 37 GLY E CA 1
ATOM 2028 C C . GLY B 2 47 ? 9.048 -12.579 -39.805 1.00 18.37 37 GLY E C 1
ATOM 2029 O O . GLY B 2 47 ? 8.252 -11.657 -39.588 1.00 22.30 37 GLY E O 1
ATOM 2030 N N . CYS B 2 48 ? 9.413 -12.930 -41.039 1.00 17.56 38 CYS E N 1
ATOM 2031 C CA . CYS B 2 48 ? 8.878 -12.267 -42.222 1.00 18.56 38 CYS E CA 1
ATOM 2032 C C . CYS B 2 48 ? 8.957 -13.209 -43.416 1.00 18.86 38 CYS E C 1
ATOM 2033 O O . CYS B 2 48 ? 9.802 -14.107 -43.461 1.00 18.46 38 CYS E O 1
ATOM 2036 N N . GLY B 2 49 ? 8.058 -13.001 -44.375 1.00 19.87 39 GLY E N 1
ATOM 2037 C CA . GLY B 2 49 ? 8.060 -13.838 -45.564 1.00 20.28 39 GLY E CA 1
ATOM 2038 C C . GLY B 2 49 ? 7.784 -15.283 -45.213 1.00 23.10 39 GLY E C 1
ATOM 2039 O O . GLY B 2 49 ? 6.960 -15.591 -44.344 1.00 21.10 39 GLY E O 1
ATOM 2040 N N . GLY B 2 50 ? 8.493 -16.186 -45.878 1.00 21.06 40 GLY E N 1
ATOM 2041 C CA . GLY B 2 50 ? 8.274 -17.601 -45.668 1.00 23.52 40 GLY E CA 1
ATOM 2042 C C . GLY B 2 50 ? 7.159 -18.124 -46.552 1.00 21.12 40 GLY E C 1
ATOM 2043 O O . GLY B 2 50 ? 6.773 -17.514 -47.552 1.00 23.41 40 GLY E O 1
ATOM 2044 N N . ASN B 2 51 ? 6.641 -19.290 -46.174 1.00 18.49 41 ASN E N 1
ATOM 2045 C CA . ASN B 2 51 ? 5.541 -19.884 -46.922 1.00 19.14 41 ASN E CA 1
ATOM 2046 C C . ASN B 2 51 ? 4.456 -20.371 -45.974 1.00 18.61 41 ASN E C 1
ATOM 2047 O O . ASN B 2 51 ? 4.478 -20.055 -44.781 1.00 20.46 41 ASN E O 1
ATOM 2052 N N . ARG B 2 52 ? 3.509 -21.147 -46.484 1.00 19.71 42 ARG E N 1
ATOM 2053 C CA . ARG B 2 52 ? 2.342 -21.491 -45.689 1.00 19.29 42 ARG E CA 1
ATOM 2054 C C . ARG B 2 52 ? 2.543 -22.703 -44.793 1.00 18.12 42 ARG E C 1
ATOM 2055 O O . ARG B 2 52 ? 1.687 -22.975 -43.946 1.00 18.14 42 ARG E O 1
ATOM 2063 N N . ASN B 2 53 ? 3.654 -23.424 -44.936 1.00 17.51 43 ASN E N 1
ATOM 2064 C CA . ASN B 2 53 ? 3.927 -24.594 -44.100 1.00 16.83 43 ASN E CA 1
ATOM 2065 C C . ASN B 2 53 ? 4.623 -24.123 -42.824 1.00 18.20 43 ASN E C 1
ATOM 2066 O O . ASN B 2 53 ? 5.816 -24.327 -42.602 1.00 15.72 43 ASN E O 1
ATOM 2071 N N . ASN B 2 54 ? 3.826 -23.485 -41.970 1.00 16.20 44 ASN E N 1
ATOM 2072 C CA . ASN B 2 54 ? 4.366 -22.674 -40.885 1.00 15.79 44 ASN E CA 1
ATOM 2073 C C . ASN B 2 54 ? 3.251 -22.518 -39.859 1.00 16.10 44 ASN E C 1
ATOM 2074 O O . ASN B 2 54 ? 2.263 -21.824 -40.127 1.00 16.73 44 ASN E O 1
ATOM 2079 N N . PHE B 2 55 ? 3.420 -23.142 -38.692 1.00 15.92 45 PHE E N 1
ATOM 2080 C CA . PHE B 2 55 ? 2.355 -23.246 -37.701 1.00 16.50 45 PHE E CA 1
ATOM 2081 C C . PHE B 2 55 ? 2.902 -22.994 -36.299 1.00 16.40 45 PHE E C 1
ATOM 2082 O O . PHE B 2 55 ? 4.047 -23.330 -35.994 1.00 15.99 45 PHE E O 1
ATOM 2090 N N A ASP B 2 56 ? 2.048 -22.448 -35.425 0.47 17.04 46 ASP E N 1
ATOM 2091 N N B ASP B 2 56 ? 2.052 -22.402 -35.452 0.53 17.03 46 ASP E N 1
ATOM 2092 C CA A ASP B 2 56 ? 2.525 -22.001 -34.116 0.47 17.16 46 ASP E CA 1
ATOM 2093 C CA B ASP B 2 56 ? 2.463 -22.014 -34.103 0.53 17.20 46 ASP E CA 1
ATOM 2094 C C A ASP B 2 56 ? 2.829 -23.155 -33.160 0.47 18.23 46 ASP E C 1
ATOM 2095 C C B ASP B 2 56 ? 2.942 -23.215 -33.297 0.53 17.83 46 ASP E C 1
ATOM 2096 O O A ASP B 2 56 ? 3.650 -22.992 -32.249 0.47 17.61 46 ASP E O 1
ATOM 2097 O O B ASP B 2 56 ? 3.989 -23.157 -32.642 0.53 18.49 46 ASP E O 1
ATOM 2106 N N . THR B 2 57 ? 2.184 -24.310 -33.327 1.00 17.99 47 THR E N 1
ATOM 2107 C CA . THR B 2 57 ? 2.437 -25.464 -32.473 1.00 18.60 47 THR E CA 1
ATOM 2108 C C . THR B 2 57 ? 2.439 -26.747 -33.292 1.00 18.48 47 THR E C 1
ATOM 2109 O O . THR B 2 57 ? 1.985 -26.793 -34.439 1.00 18.12 47 THR E O 1
ATOM 2113 N N . GLU B 2 58 ? 2.958 -27.803 -32.663 1.00 18.99 48 GLU E N 1
ATOM 2114 C CA . GLU B 2 58 ? 2.960 -29.122 -33.289 1.00 19.10 48 GLU E CA 1
ATOM 2115 C C . GLU B 2 58 ? 1.538 -29.616 -33.517 1.00 22.39 48 GLU E C 1
ATOM 2116 O O . GLU B 2 58 ? 1.207 -30.126 -34.597 1.00 19.58 48 GLU E O 1
ATOM 2122 N N . GLU B 2 59 ? 0.677 -29.471 -32.505 1.00 20.97 49 GLU E N 1
ATOM 2123 C CA . GLU B 2 59 ? -0.696 -29.947 -32.633 1.00 24.28 49 GLU E CA 1
ATOM 2124 C C . GLU B 2 59 ? -1.434 -29.205 -33.744 1.00 21.60 49 GLU E C 1
ATOM 2125 O O . GLU B 2 59 ? -2.197 -29.810 -34.502 1.00 23.89 49 GLU E O 1
ATOM 2131 N N . TYR B 2 60 ? -1.206 -27.895 -33.864 1.00 20.92 50 TYR E N 1
ATOM 2132 C CA . TYR B 2 60 ? -1.865 -27.127 -34.916 1.00 20.78 50 TYR E CA 1
ATOM 2133 C C . TYR B 2 60 ? -1.364 -27.555 -36.285 1.00 19.90 50 TYR E C 1
ATOM 2134 O O . TYR B 2 60 ? -2.158 -27.765 -37.209 1.00 20.39 50 TYR E O 1
ATOM 2143 N N . CYS B 2 61 ? -0.048 -27.722 -36.417 1.00 18.84 51 CYS E N 1
ATOM 2144 C CA . CYS B 2 61 ? 0.525 -28.204 -37.667 1.00 18.20 51 CYS E CA 1
ATOM 2145 C C . CYS B 2 61 ? -0.097 -29.539 -38.074 1.00 19.04 51 CYS E C 1
ATOM 2146 O O . CYS B 2 61 ? -0.482 -29.734 -39.234 1.00 18.97 51 CYS E O 1
ATOM 2149 N N . MET B 2 62 ? -0.224 -30.464 -37.120 1.00 19.48 52 MET E N 1
ATOM 2150 C CA . MET B 2 62 ? -0.818 -31.755 -37.443 1.00 24.24 52 MET E CA 1
ATOM 2151 C C . MET B 2 62 ? -2.311 -31.643 -37.718 1.00 21.37 52 MET E C 1
ATOM 2152 O O . MET B 2 62 ? -2.843 -32.419 -38.513 1.00 22.32 52 MET E O 1
ATOM 2157 N N . ALA B 2 63 ? -2.998 -30.696 -37.074 1.00 21.94 53 ALA E N 1
ATOM 2158 C CA . ALA B 2 63 ? -4.408 -30.471 -37.380 1.00 23.27 53 ALA E CA 1
ATOM 2159 C C . ALA B 2 63 ? -4.599 -30.057 -38.835 1.00 27.83 53 ALA E C 1
ATOM 2160 O O . ALA B 2 63 ? -5.562 -30.479 -39.488 1.00 31.16 53 ALA E O 1
ATOM 2162 N N . VAL B 2 64 ? -3.696 -29.226 -39.360 1.00 22.12 54 VAL E N 1
ATOM 2163 C CA . VAL B 2 64 ? -3.828 -28.762 -40.736 1.00 21.85 54 VAL E CA 1
ATOM 2164 C C . VAL B 2 64 ? -3.267 -29.789 -41.711 1.00 21.42 54 VAL E C 1
ATOM 2165 O O . VAL B 2 64 ? -3.852 -30.041 -42.770 1.00 22.21 54 VAL E O 1
ATOM 2169 N N . CYS B 2 65 ? -2.146 -30.422 -41.359 1.00 20.39 55 CYS E N 1
ATOM 2170 C CA . CYS B 2 65 ? -1.351 -31.175 -42.318 1.00 24.37 55 CYS E CA 1
ATOM 2171 C C . CYS B 2 65 ? -1.308 -32.678 -42.077 1.00 25.19 55 CYS E C 1
ATOM 2172 O O . CYS B 2 65 ? -0.879 -33.412 -42.972 1.00 28.82 55 CYS E O 1
ATOM 2175 N N A GLY B 2 66 ? -1.706 -33.149 -40.900 0.52 26.33 56 GLY E N 1
ATOM 2176 N N B GLY B 2 66 ? -1.749 -33.154 -40.918 0.48 26.33 56 GLY E N 1
ATOM 2177 C CA A GLY B 2 66 ? -1.594 -34.560 -40.577 0.52 26.71 56 GLY E CA 1
ATOM 2178 C CA B GLY B 2 66 ? -1.745 -34.577 -40.637 0.48 27.19 56 GLY E CA 1
ATOM 2179 C C A GLY B 2 66 ? -2.751 -35.384 -41.106 0.52 27.07 56 GLY E C 1
ATOM 2180 C C B GLY B 2 66 ? -2.978 -35.289 -41.163 0.48 26.61 56 GLY E C 1
ATOM 2181 O O A GLY B 2 66 ? -3.723 -34.829 -41.608 0.52 24.51 56 GLY E O 1
ATOM 2182 O O B GLY B 2 66 ? -3.338 -36.362 -40.682 0.48 28.95 56 GLY E O 1
#

CATH classification: 2.40.10.10

Sequence (278 aa):
IVGGYTCEEEENSLPYQVSLNSGSHFCGGSLISEQWVVVSAAHCYKTRIQVRLGEHNIKVLEEGNEQFINAAKIIRHPKYNRDTLDDNDIMLIKLSSPAVINARVSTISLPTAPPAAGTECLISGWGNTLSFGADYPDELKCLDAPVLTQAECKASYPGKKITNSMFCVGFLEGGKDSCQRDAGGPVVCNGQLQGVVSWGHGCAWKNRPGVYTKVYNYVDWIKDTIAANSEVCSEQAETGPCRACFSSRRWYFDVTEGKCAPFCYGGCGGNRNNFDDTEEYCMAVCGG